Protein AF-A0A8J2EDU0-F1 (afdb_monomer)

Organism: Cotesia congregata (NCBI:txid51543)

Secondary structure (DSSP, 8-state):
----------------EEE---EE--TTTTEEEEEEEEEEETTEEEEEEEEEEE-GGG-EEEEEEPPPP--S-EEE-S--TTTT--EEEE---EEPPTTEEEEEEEEEEEEEE-SSTT-EEEEEEEEEEEEEEETTTTEEEEEEEEEEE----TT----------S-------------SS---PPP-----EE-SS----SEE----

Mean predicted aligned error: 13.49 Å

Radius of gyration: 21.07 Å; Cα contacts (8 Å, |Δi|>4): 414; chains: 1; bounding box: 55×55×68 Å

Foldseek 3Di:
DDDDDDPPDPPPDLFEKEFQDKDFAPQVQLKFFLWWWWDDDPSYIYIKTWIFRAFFLQDGDDIDIDDDDPDHDIGTQDDPPVQQEWEWEAQAKWFADPQKFFGMKGWDWDWDCDPDNRYIYIYIWIKTKIFGAPNRGSHTPRVRIDITTPPPPPPPPPDDDDDDDDDDPDPPDDRPGPPDDDPDDDDDDTDMDHDVVGGTHRIDHDDD

pLDDT: mean 70.05, std 23.62, range [24.56, 97.62]

Nearest PDB structures (foldseek):
  6vls-assembly3_C  TM=6.166E-01  e=5.890E-05  Escherichia coli
  6v1v-assembly1_A  TM=6.279E-01  e=2.174E-04  Bacillus thuringiensis
  6v1v-assembly1_D  TM=6.408E-01  e=3.547E-04  Bacillus thuringiensis
  6vls-assembly2_B  TM=5.970E-01  e=1.332E-04  Escherichia coli
  6v1v-assembly1_B  TM=5.950E-01  e=2.559E-04  Bacillus thuringiensis

Sequence (208 aa):
MTIGERNFEPRRRSVIAVSLREHMSDTTDNWIVVGVRLIKGSHMVHVQILEGLVSAYGEISMTRWRKVEENGNFVTLEESRENGHAKKINLGDVVAPLEYVVTGVRFRCTFKPFAHPTHQHEIIQLEIHATKLDFLRGKLEVNNSRWISASLNSKEEMAPKDFTSKKAIESQTSALSIDDGRSTVPFFDGRDLEFSPPAPLQGLGLPR

Solvent-accessible surface area (backbone atoms only — not comparable to full-atom values): 12596 Å² total; per-residue (Å²): 138,84,83,79,82,75,81,77,74,75,78,78,73,82,66,48,26,38,39,47,53,72,46,66,36,55,54,90,80,33,22,28,27,32,26,45,34,53,47,80,55,96,66,22,40,36,75,37,44,27,29,22,34,43,33,52,70,49,40,57,80,47,76,48,73,54,84,75,74,91,78,70,60,64,46,68,72,66,68,53,86,88,62,64,43,46,60,36,59,47,68,60,59,30,72,45,59,90,62,26,31,30,31,23,44,29,38,45,79,42,80,46,85,47,102,48,99,75,44,52,38,40,38,37,30,47,32,37,28,28,28,30,42,44,46,75,70,24,42,61,41,72,92,51,53,48,79,44,56,44,79,80,64,94,77,75,79,76,71,87,74,90,71,93,74,90,88,71,83,79,84,81,82,66,80,52,66,73,68,79,98,61,88,70,81,83,83,81,81,59,61,78,46,69,48,88,75,60,42,73,26,47,55,52,65,72,92,128

Structure (mmCIF, N/CA/C/O backbone):
data_AF-A0A8J2EDU0-F1
#
_entry.id   AF-A0A8J2EDU0-F1
#
loop_
_atom_site.group_PDB
_atom_site.id
_atom_site.type_symbol
_atom_site.label_atom_id
_atom_site.label_alt_id
_atom_site.label_comp_id
_atom_site.label_asym_id
_atom_site.label_entity_id
_atom_site.label_seq_id
_atom_site.pdbx_PDB_ins_code
_atom_site.Cartn_x
_atom_site.Cartn_y
_atom_site.Cartn_z
_atom_site.occupancy
_atom_site.B_iso_or_equiv
_atom_site.auth_seq_id
_atom_site.auth_comp_id
_atom_site.auth_asym_id
_atom_site.auth_atom_id
_atom_site.pdbx_PDB_model_num
ATOM 1 N N . MET A 1 1 ? 22.965 -35.436 -50.184 1.00 35.22 1 MET A N 1
ATOM 2 C CA . MET A 1 1 ? 23.661 -34.529 -49.248 1.00 35.22 1 MET A CA 1
ATOM 3 C C . MET A 1 1 ? 22.658 -33.477 -48.823 1.00 35.22 1 MET A C 1
ATOM 5 O O . MET A 1 1 ? 22.295 -32.642 -49.637 1.00 35.22 1 MET A O 1
ATOM 9 N N . THR A 1 2 ? 22.134 -33.595 -47.606 1.00 34.88 2 THR A N 1
ATOM 10 C CA . THR A 1 2 ? 21.051 -32.749 -47.087 1.00 34.88 2 THR A CA 1
ATOM 11 C C . THR A 1 2 ? 21.668 -31.743 -46.129 1.00 34.88 2 THR A C 1
ATOM 13 O O . THR A 1 2 ? 22.242 -32.137 -45.116 1.00 34.88 2 THR A O 1
ATOM 16 N N . ILE A 1 3 ? 21.610 -30.459 -46.473 1.00 37.16 3 ILE A N 1
ATOM 17 C CA . ILE A 1 3 ? 22.088 -29.377 -45.613 1.00 37.16 3 ILE A CA 1
ATOM 18 C C . ILE A 1 3 ? 20.885 -28.951 -44.775 1.00 37.16 3 ILE A C 1
ATOM 20 O O . ILE A 1 3 ? 19.925 -28.401 -45.304 1.00 37.16 3 ILE A O 1
ATOM 24 N N . GLY A 1 4 ? 20.901 -29.302 -43.489 1.00 32.66 4 GLY A N 1
ATOM 25 C CA . GLY A 1 4 ? 19.852 -28.931 -42.547 1.00 32.66 4 GLY A CA 1
ATOM 26 C C . GLY A 1 4 ? 19.855 -27.426 -42.302 1.00 32.66 4 GLY A C 1
ATOM 27 O O . GLY A 1 4 ? 20.844 -26.874 -41.813 1.00 32.66 4 GLY A O 1
ATOM 28 N N . GLU A 1 5 ? 18.743 -26.774 -42.628 1.00 37.06 5 GLU A N 1
ATOM 29 C CA . GLU A 1 5 ? 18.453 -25.413 -42.196 1.00 37.06 5 GLU A CA 1
ATOM 30 C C . GLU A 1 5 ? 18.370 -25.404 -40.666 1.00 37.06 5 GLU A C 1
ATOM 32 O O . GLU A 1 5 ? 17.475 -25.981 -40.047 1.00 37.06 5 GLU A O 1
ATOM 37 N N . ARG A 1 6 ? 19.369 -24.787 -40.030 1.00 37.06 6 ARG A N 1
ATOM 38 C CA . ARG A 1 6 ? 19.317 -24.480 -38.604 1.00 37.06 6 ARG A CA 1
ATOM 39 C C . ARG A 1 6 ? 18.274 -23.386 -38.416 1.00 37.06 6 ARG A C 1
ATOM 41 O O . ARG A 1 6 ? 18.560 -22.222 -38.681 1.00 37.06 6 ARG A O 1
ATOM 48 N N . ASN A 1 7 ? 17.091 -23.775 -37.943 1.00 33.12 7 ASN A N 1
ATOM 49 C CA . ASN A 1 7 ? 16.101 -22.862 -37.384 1.00 33.12 7 ASN A CA 1
ATOM 50 C C . ASN A 1 7 ? 16.774 -22.006 -36.305 1.00 33.12 7 ASN A C 1
ATOM 52 O O . ASN A 1 7 ? 17.078 -22.472 -35.206 1.00 33.12 7 ASN A O 1
ATOM 56 N N . PHE A 1 8 ? 17.060 -20.757 -36.655 1.00 34.41 8 PHE A N 1
ATOM 57 C CA . PHE A 1 8 ? 17.535 -19.751 -35.724 1.00 34.41 8 PHE A CA 1
ATOM 58 C C . PHE A 1 8 ? 16.306 -19.246 -34.969 1.00 34.41 8 PHE A C 1
ATOM 60 O O . PHE A 1 8 ? 15.655 -18.297 -35.397 1.00 34.41 8 PHE A O 1
ATOM 67 N N . GLU A 1 9 ? 15.937 -19.909 -33.871 1.00 34.38 9 GLU A N 1
ATOM 68 C CA . GLU A 1 9 ? 14.993 -19.293 -32.943 1.00 34.38 9 GLU A CA 1
ATOM 69 C C . GLU A 1 9 ? 15.654 -18.025 -32.385 1.00 34.38 9 GLU A C 1
ATOM 71 O O . GLU A 1 9 ? 16.734 -18.111 -31.782 1.00 34.38 9 GLU A O 1
ATOM 76 N N . PRO A 1 10 ? 15.069 -16.829 -32.581 1.00 36.81 10 PRO A N 1
ATOM 77 C CA . PRO A 1 10 ? 15.590 -15.640 -31.936 1.00 36.81 10 PRO A CA 1
ATOM 78 C C . PRO A 1 10 ? 15.529 -15.881 -30.429 1.00 36.81 10 PRO A C 1
ATOM 80 O O . PRO A 1 10 ? 14.465 -16.180 -29.885 1.00 36.81 10 PRO A O 1
ATOM 83 N N . ARG A 1 11 ? 16.682 -15.770 -29.750 1.00 37.56 11 ARG A N 1
ATOM 84 C CA . ARG A 1 11 ? 16.761 -15.762 -28.283 1.00 37.56 11 ARG A CA 1
ATOM 85 C C . ARG A 1 11 ? 15.681 -14.808 -27.778 1.00 37.56 11 ARG A C 1
ATOM 87 O O . ARG A 1 11 ? 15.820 -13.602 -27.977 1.00 37.56 11 ARG A O 1
ATOM 94 N N . ARG A 1 12 ? 14.607 -15.334 -27.177 1.00 39.78 12 ARG A N 1
ATOM 95 C CA . ARG A 1 12 ? 13.546 -14.517 -26.579 1.00 39.78 12 ARG A CA 1
ATOM 96 C C . ARG A 1 12 ? 14.218 -13.585 -25.576 1.00 39.78 12 ARG A C 1
ATOM 98 O O . ARG A 1 12 ? 14.650 -14.035 -24.517 1.00 39.78 12 ARG A O 1
ATOM 105 N N . ARG A 1 13 ? 14.375 -12.307 -25.931 1.00 47.72 13 ARG A N 1
ATOM 106 C CA . ARG A 1 13 ? 14.731 -11.278 -24.957 1.00 47.72 13 ARG A CA 1
ATOM 107 C C . ARG A 1 13 ? 13.616 -11.287 -23.925 1.00 47.72 13 ARG A C 1
ATOM 109 O O . ARG A 1 13 ? 12.441 -11.189 -24.273 1.00 47.72 13 ARG A O 1
ATOM 116 N N . SER A 1 14 ? 13.989 -11.520 -22.677 1.00 49.34 14 SER A N 1
ATOM 117 C CA . SER A 1 14 ? 13.070 -11.458 -21.553 1.00 49.34 14 SER A CA 1
ATOM 118 C C . SER A 1 14 ? 12.704 -9.996 -21.331 1.00 49.34 14 SER A C 1
ATOM 120 O O . SER A 1 14 ? 13.331 -9.330 -20.514 1.00 49.34 14 SER A O 1
ATOM 122 N N . VAL A 1 15 ? 11.706 -9.506 -22.065 1.00 56.56 15 VAL A N 1
ATOM 123 C CA . VAL A 1 15 ? 11.121 -8.191 -21.815 1.00 56.56 15 VAL A CA 1
ATOM 124 C C . VAL A 1 15 ? 10.488 -8.244 -20.430 1.00 56.56 15 VAL A C 1
ATOM 126 O O . VAL A 1 15 ? 9.567 -9.027 -20.195 1.00 56.56 15 VAL A O 1
ATOM 129 N N . ILE A 1 16 ? 11.016 -7.463 -19.492 1.00 72.56 16 ILE A N 1
ATOM 130 C CA . ILE A 1 16 ? 10.405 -7.296 -18.174 1.00 72.56 16 ILE A CA 1
ATOM 131 C C . ILE A 1 16 ? 9.569 -6.033 -18.224 1.00 72.56 16 ILE A C 1
ATOM 133 O O . ILE A 1 16 ? 10.099 -4.948 -18.449 1.00 72.56 16 ILE A O 1
ATOM 137 N N . ALA A 1 17 ? 8.269 -6.177 -18.003 1.00 82.62 17 ALA A N 1
ATOM 138 C CA . ALA A 1 17 ? 7.362 -5.063 -17.787 1.00 82.62 17 ALA A CA 1
ATOM 139 C C . ALA A 1 17 ? 6.926 -4.990 -16.321 1.00 82.62 17 ALA A C 1
ATOM 141 O O . ALA A 1 17 ? 6.952 -5.987 -15.602 1.00 82.62 17 ALA A O 1
ATOM 142 N N . VAL A 1 18 ? 6.514 -3.808 -15.878 1.00 85.44 18 VAL A N 1
ATOM 143 C CA . VAL A 1 18 ? 5.923 -3.569 -14.559 1.00 85.44 18 VAL A CA 1
ATOM 144 C C . VAL A 1 18 ? 4.490 -3.100 -14.757 1.00 85.44 18 VAL A C 1
ATOM 146 O O . VAL A 1 18 ? 4.240 -2.173 -15.529 1.00 85.44 18 VAL A O 1
ATOM 149 N N . SER A 1 19 ? 3.553 -3.739 -14.063 1.00 89.88 19 SER A N 1
ATOM 150 C CA . SER A 1 19 ? 2.157 -3.313 -14.028 1.00 89.88 19 SER A CA 1
ATOM 151 C C . SER A 1 19 ? 2.035 -1.972 -13.308 1.00 89.88 19 SER A C 1
ATOM 153 O O . SER A 1 19 ? 2.531 -1.812 -12.194 1.00 89.88 19 SER A O 1
ATOM 155 N N . LEU A 1 20 ? 1.352 -1.012 -13.931 1.00 91.19 20 LEU A N 1
ATOM 156 C CA . LEU A 1 20 ? 1.002 0.277 -13.321 1.00 91.19 20 LEU A CA 1
ATOM 157 C C . LEU A 1 20 ? -0.377 0.236 -12.656 1.00 91.19 20 LEU A C 1
ATOM 159 O O . LEU A 1 20 ? -0.935 1.272 -12.290 1.00 91.19 20 LEU A O 1
ATOM 163 N N . ARG A 1 21 ? -0.961 -0.958 -12.541 1.00 91.81 21 ARG A N 1
ATOM 164 C CA . ARG A 1 21 ? -2.265 -1.146 -11.930 1.00 91.81 21 ARG A CA 1
ATOM 165 C C . ARG A 1 21 ? -2.187 -0.938 -10.421 1.00 91.81 21 ARG A C 1
ATOM 167 O O . ARG A 1 21 ? -1.277 -1.424 -9.753 1.00 91.81 21 ARG A O 1
ATOM 174 N N . GLU A 1 22 ? -3.165 -0.216 -9.889 1.00 94.00 22 GLU A N 1
ATOM 175 C CA . GLU A 1 22 ? -3.314 -0.042 -8.450 1.00 94.00 22 GLU A CA 1
ATOM 176 C C . GLU A 1 22 ? -4.004 -1.241 -7.800 1.00 94.00 22 GLU A C 1
ATOM 178 O O . GLU A 1 22 ? -4.963 -1.804 -8.332 1.00 94.00 22 GLU A O 1
ATOM 183 N N . HIS A 1 23 ? -3.510 -1.610 -6.622 1.00 93.81 23 HIS A N 1
ATOM 184 C CA . HIS A 1 23 ? -4.085 -2.642 -5.774 1.00 93.81 23 HIS A CA 1
ATOM 185 C C . HIS A 1 23 ? -4.516 -2.000 -4.458 1.00 93.81 23 HIS A C 1
ATOM 187 O O . HIS A 1 23 ? -3.696 -1.772 -3.573 1.00 93.81 23 HIS A O 1
ATOM 193 N N . MET A 1 24 ? -5.804 -1.680 -4.363 1.00 96.25 24 MET A N 1
ATOM 194 C CA . MET A 1 24 ? -6.462 -1.147 -3.160 1.00 96.25 24 MET A CA 1
ATOM 195 C C . MET A 1 24 ? -6.898 -2.279 -2.232 1.00 96.25 24 MET A C 1
ATOM 197 O O . MET A 1 24 ? -7.013 -3.383 -2.723 1.00 96.25 24 MET A O 1
ATOM 201 N N . SER A 1 25 ? -7.163 -2.051 -0.948 1.00 96.25 25 SER A N 1
ATOM 202 C CA . SER A 1 25 ? -7.936 -2.947 -0.074 1.00 96.25 25 SER A CA 1
ATOM 203 C C . SER A 1 25 ? -9.429 -2.601 -0.147 1.00 96.25 25 SER A C 1
ATOM 205 O O . SER A 1 25 ? -9.811 -1.598 -0.755 1.00 96.25 25 SER A O 1
ATOM 207 N N . ASP A 1 26 ? -10.306 -3.444 0.403 1.00 96.19 26 ASP A N 1
ATOM 208 C CA . ASP A 1 26 ? -11.734 -3.113 0.505 1.00 96.19 26 ASP A CA 1
ATOM 209 C C . ASP A 1 26 ? -11.994 -2.172 1.688 1.00 96.19 26 ASP A C 1
ATOM 211 O O . ASP A 1 26 ? -12.384 -2.573 2.783 1.00 96.19 26 ASP A O 1
ATOM 215 N N . THR A 1 27 ? -11.722 -0.889 1.475 1.00 95.62 27 THR A N 1
ATOM 216 C CA . THR A 1 27 ? -11.839 0.131 2.522 1.00 95.62 27 THR A CA 1
ATOM 217 C C . THR A 1 27 ? -13.280 0.409 2.944 1.00 95.62 27 THR A C 1
ATOM 219 O O . THR A 1 27 ? -13.486 0.934 4.038 1.00 95.62 27 THR A O 1
ATOM 222 N N . THR A 1 28 ? -14.272 0.045 2.123 1.00 94.12 28 THR A N 1
ATOM 223 C CA . THR A 1 28 ? -15.697 0.208 2.463 1.00 94.12 28 THR A CA 1
ATOM 224 C C . THR A 1 28 ? -16.094 -0.786 3.546 1.00 94.12 28 THR A C 1
ATOM 226 O O . THR A 1 28 ? -16.745 -0.409 4.520 1.00 94.12 28 THR A O 1
ATOM 229 N N . ASP A 1 29 ? -15.588 -2.012 3.428 1.00 95.25 29 ASP A N 1
ATOM 230 C CA . ASP A 1 29 ? -15.757 -3.076 4.417 1.00 95.25 29 ASP A CA 1
ATOM 231 C C . ASP A 1 29 ? -14.632 -3.097 5.462 1.00 95.25 29 ASP A C 1
ATOM 233 O O . ASP A 1 29 ? -14.427 -4.100 6.143 1.00 95.25 29 ASP A O 1
ATOM 237 N N . ASN A 1 30 ? -13.906 -1.983 5.618 1.00 96.00 30 ASN A N 1
ATOM 238 C CA . ASN A 1 30 ? -12.903 -1.799 6.664 1.00 96.00 30 ASN A CA 1
ATOM 239 C C . ASN A 1 30 ? -11.703 -2.767 6.566 1.00 96.00 30 ASN A C 1
ATOM 241 O O . ASN A 1 30 ? -11.117 -3.171 7.570 1.00 96.00 30 ASN A O 1
ATOM 245 N N . TRP A 1 31 ? -11.318 -3.140 5.346 1.00 97.62 31 TRP A N 1
ATOM 246 C CA . TRP A 1 31 ? -10.097 -3.896 5.079 1.00 97.62 31 TRP A CA 1
ATOM 247 C C . TRP A 1 31 ? -8.918 -2.956 4.844 1.00 97.62 31 TRP A C 1
ATOM 249 O O . TRP A 1 31 ? -9.024 -1.951 4.136 1.00 97.62 31 TRP A O 1
ATOM 259 N N . ILE A 1 32 ? -7.761 -3.326 5.384 1.00 95.88 32 ILE A N 1
ATOM 260 C CA . ILE A 1 32 ? -6.489 -2.610 5.239 1.00 95.88 32 ILE A CA 1
ATOM 261 C C . ILE A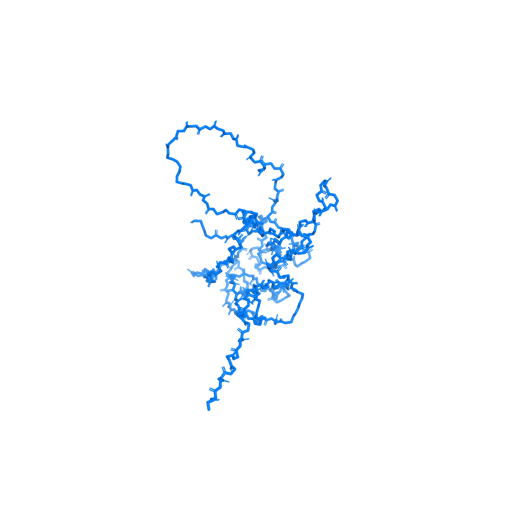 1 32 ? -5.429 -3.523 4.633 1.00 95.88 32 ILE A C 1
ATOM 263 O O . ILE A 1 32 ? -5.595 -4.739 4.613 1.00 95.88 32 ILE A O 1
ATOM 267 N N . VAL A 1 33 ? -4.321 -2.964 4.155 1.00 95.00 33 VAL A N 1
ATOM 268 C CA . VAL A 1 33 ? -3.170 -3.761 3.719 1.00 95.00 33 VAL A CA 1
ATOM 269 C C . VAL A 1 33 ? -2.354 -4.167 4.947 1.00 95.00 33 VAL A C 1
ATOM 271 O O . VAL A 1 33 ? -1.955 -3.318 5.744 1.00 95.00 33 VAL A O 1
ATOM 274 N N . VAL A 1 34 ? -2.099 -5.469 5.083 1.00 92.38 34 VAL A N 1
ATOM 275 C CA . VAL A 1 34 ? -1.290 -6.072 6.164 1.00 92.38 34 VAL A CA 1
ATOM 276 C C . VAL A 1 34 ? -0.056 -6.810 5.636 1.00 92.38 34 VAL A C 1
ATOM 278 O O . VAL A 1 34 ? 0.805 -7.220 6.409 1.00 92.38 34 VAL A O 1
ATOM 281 N N . GLY A 1 35 ? 0.046 -6.962 4.315 1.00 87.25 35 GLY A N 1
ATOM 282 C CA . GLY A 1 35 ? 1.214 -7.527 3.654 1.00 87.25 35 GLY A CA 1
ATOM 283 C C . GLY A 1 35 ? 1.239 -7.217 2.164 1.00 87.25 35 GLY A C 1
ATOM 284 O O . GLY A 1 35 ? 0.221 -6.860 1.565 1.00 87.25 35 GLY A O 1
ATOM 285 N N . VAL A 1 36 ? 2.420 -7.315 1.563 1.00 89.38 36 VAL A N 1
ATOM 286 C CA . VAL A 1 36 ? 2.651 -6.997 0.149 1.00 89.38 36 VAL A CA 1
ATOM 287 C C . VAL A 1 36 ? 3.711 -7.932 -0.409 1.00 89.38 36 VAL A C 1
ATOM 289 O O . VAL A 1 36 ? 4.664 -8.287 0.281 1.00 89.38 36 VAL A O 1
ATOM 292 N N . ARG A 1 37 ? 3.566 -8.301 -1.681 1.00 85.12 37 ARG A N 1
ATOM 293 C CA . ARG A 1 37 ? 4.588 -9.033 -2.429 1.00 85.12 37 ARG A CA 1
ATOM 294 C C . ARG A 1 37 ? 4.625 -8.614 -3.890 1.00 85.12 37 ARG A C 1
ATOM 296 O O . ARG A 1 37 ? 3.680 -8.016 -4.406 1.00 85.12 37 ARG A O 1
ATOM 303 N N . LEU A 1 38 ? 5.706 -8.985 -4.564 1.00 85.00 38 LEU A N 1
ATOM 304 C CA . LEU A 1 38 ? 5.823 -8.888 -6.014 1.00 85.00 38 LEU A CA 1
ATOM 305 C C . LEU A 1 38 ? 5.617 -10.270 -6.628 1.00 85.00 38 LEU A C 1
ATOM 307 O O . LEU A 1 38 ? 6.284 -11.225 -6.237 1.00 85.00 38 LEU A O 1
ATOM 311 N N . ILE A 1 39 ? 4.720 -10.370 -7.605 1.00 85.50 39 ILE A N 1
ATOM 312 C CA . ILE A 1 39 ? 4.491 -11.605 -8.360 1.00 85.50 39 ILE A CA 1
ATOM 313 C C . ILE A 1 39 ? 4.803 -11.393 -9.837 1.00 85.50 39 ILE A C 1
ATOM 315 O O . ILE A 1 39 ? 4.606 -10.307 -10.382 1.00 85.50 39 ILE A O 1
ATOM 319 N N . LYS A 1 40 ? 5.270 -12.446 -10.505 1.00 82.75 40 LYS A N 1
ATOM 320 C CA . LYS A 1 40 ? 5.493 -12.444 -11.952 1.00 82.75 40 LYS A CA 1
ATOM 321 C C . LYS A 1 40 ? 4.353 -13.185 -12.646 1.00 82.75 40 LYS A C 1
ATOM 323 O O . LYS A 1 40 ? 4.120 -14.352 -12.348 1.00 82.75 40 LYS A O 1
ATOM 328 N N . GLY A 1 41 ? 3.693 -12.530 -13.596 1.00 80.44 41 GLY A N 1
ATOM 329 C CA . GLY A 1 41 ? 2.584 -13.090 -14.374 1.00 80.44 41 GLY A CA 1
ATOM 330 C C . GLY A 1 41 ? 2.408 -12.341 -15.692 1.00 80.44 41 GLY A C 1
ATOM 331 O O . GLY A 1 41 ? 2.655 -11.137 -15.754 1.00 80.44 41 GLY A O 1
ATOM 332 N N . SER A 1 42 ? 2.043 -13.048 -16.764 1.00 79.56 42 SER A N 1
ATOM 333 C CA . SER A 1 42 ? 1.821 -12.457 -18.097 1.00 79.56 42 SER A CA 1
ATOM 334 C C . SER A 1 42 ? 2.971 -11.573 -18.607 1.00 79.56 42 SER A C 1
ATOM 336 O O . SER A 1 42 ? 2.763 -10.509 -19.174 1.00 79.56 42 SER A O 1
ATOM 338 N N . HIS A 1 43 ? 4.214 -12.025 -18.397 1.00 77.44 43 HIS A N 1
ATOM 339 C CA . HIS A 1 43 ? 5.452 -11.304 -18.747 1.00 77.44 43 HIS A CA 1
ATOM 340 C C . HIS A 1 43 ? 5.670 -9.970 -18.007 1.00 77.44 43 HIS A C 1
ATOM 342 O O . HIS A 1 43 ? 6.574 -9.212 -18.357 1.00 77.44 43 HIS A O 1
ATOM 348 N N . MET A 1 44 ? 4.912 -9.713 -16.939 1.00 82.31 44 MET A N 1
ATOM 349 C CA . MET A 1 44 ? 5.033 -8.506 -16.126 1.00 82.31 44 MET A CA 1
ATOM 350 C C . MET A 1 44 ? 5.239 -8.832 -14.644 1.00 82.31 44 MET A C 1
ATOM 352 O O . MET A 1 44 ? 4.891 -9.913 -14.163 1.00 82.31 44 MET A O 1
ATOM 356 N N . VAL A 1 45 ? 5.812 -7.878 -13.919 1.00 84.50 45 VAL A N 1
ATOM 357 C CA . VAL A 1 45 ? 5.848 -7.842 -12.457 1.00 84.50 45 VAL A CA 1
ATOM 358 C C . VAL A 1 45 ? 4.632 -7.064 -11.967 1.00 84.50 45 VAL A C 1
ATOM 360 O O . VAL A 1 45 ? 4.373 -5.951 -12.427 1.00 84.50 4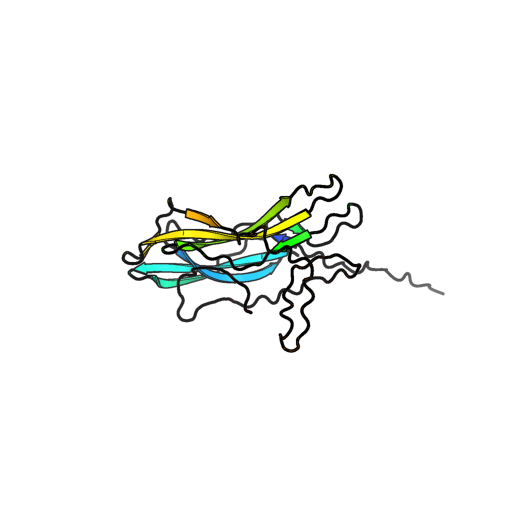5 VAL A O 1
ATOM 363 N N . HIS A 1 46 ? 3.903 -7.644 -11.022 1.00 87.62 46 HIS A N 1
ATOM 364 C CA . HIS A 1 46 ? 2.733 -7.051 -10.382 1.00 87.62 46 HIS A CA 1
ATOM 365 C C . HIS A 1 46 ? 2.967 -6.914 -8.885 1.00 87.62 46 HIS A C 1
ATOM 367 O O . HIS A 1 46 ? 3.612 -7.767 -8.274 1.00 87.62 46 HIS A O 1
ATOM 373 N N . VAL A 1 47 ? 2.390 -5.874 -8.289 1.00 88.81 47 VAL A N 1
ATOM 374 C CA . VAL A 1 47 ? 2.215 -5.821 -6.836 1.00 88.81 47 VAL A CA 1
ATOM 375 C C . VAL A 1 47 ? 0.985 -6.641 -6.478 1.00 88.81 47 VAL A C 1
ATOM 377 O O . VAL A 1 47 ? -0.055 -6.517 -7.113 1.00 88.81 47 VAL A O 1
ATOM 380 N N . GLN A 1 48 ? 1.083 -7.458 -5.439 1.00 91.38 48 GLN A N 1
ATOM 381 C CA . GLN A 1 48 ? -0.062 -8.114 -4.829 1.00 91.38 48 GLN A CA 1
ATOM 382 C C . GLN A 1 48 ? -0.124 -7.740 -3.352 1.00 91.38 48 GLN A C 1
ATOM 384 O O . GLN A 1 48 ? 0.907 -7.664 -2.687 1.00 91.38 48 GLN A O 1
ATOM 389 N N . ILE A 1 49 ? -1.335 -7.521 -2.843 1.00 93.62 49 ILE A N 1
ATOM 390 C CA . ILE A 1 49 ? -1.569 -7.158 -1.445 1.00 93.62 49 ILE A CA 1
ATOM 391 C C . ILE A 1 49 ? -2.260 -8.295 -0.688 1.00 93.62 49 ILE A C 1
ATOM 393 O O . ILE A 1 49 ? -3.157 -8.965 -1.215 1.00 93.62 49 ILE A O 1
ATOM 397 N N . LEU A 1 50 ? -1.851 -8.476 0.560 1.00 92.88 50 LEU A N 1
ATOM 398 C CA . LEU A 1 50 ? -2.577 -9.206 1.584 1.00 92.88 50 LEU A CA 1
ATOM 399 C C . LEU A 1 50 ? -3.422 -8.176 2.331 1.00 92.88 50 LEU A C 1
ATOM 401 O O . LEU A 1 50 ? -2.881 -7.255 2.948 1.00 92.88 50 LEU A O 1
ATOM 405 N N . GLU A 1 51 ? -4.743 -8.300 2.242 1.00 96.38 51 GLU A N 1
ATOM 406 C CA . GLU A 1 51 ? -5.662 -7.434 2.978 1.00 96.38 51 GLU A CA 1
ATOM 407 C C . GLU A 1 51 ? -6.144 -8.123 4.256 1.00 96.38 51 GLU A C 1
ATOM 409 O O . GLU A 1 51 ? -6.313 -9.344 4.285 1.00 96.38 51 GLU A O 1
ATOM 414 N N . GLY A 1 52 ? -6.354 -7.336 5.310 1.00 95.75 52 GLY A N 1
ATOM 415 C CA . GLY A 1 52 ? -6.855 -7.792 6.597 1.00 95.75 52 GLY A CA 1
ATOM 416 C C . GLY A 1 52 ? -8.005 -6.934 7.113 1.00 95.75 52 GLY A C 1
ATOM 417 O O . GLY A 1 52 ? -7.983 -5.713 6.960 1.00 95.75 52 GLY A O 1
ATOM 418 N N . LEU A 1 53 ? -9.014 -7.571 7.707 1.00 96.81 53 LEU A N 1
ATOM 419 C CA . LEU A 1 53 ? -10.164 -6.891 8.301 1.00 96.81 53 LEU A CA 1
ATOM 420 C C . LEU A 1 53 ? -9.773 -6.327 9.667 1.00 96.81 53 LEU A C 1
ATOM 422 O O . LEU A 1 53 ? -9.522 -7.104 10.596 1.00 96.81 53 LEU A O 1
ATOM 426 N N . VAL A 1 54 ? -9.734 -4.997 9.780 1.00 94.81 54 VAL A N 1
ATOM 427 C CA . VAL A 1 54 ? -9.364 -4.325 11.030 1.00 94.81 54 VAL A CA 1
ATOM 428 C C . VAL A 1 54 ? -10.571 -4.180 11.958 1.00 94.81 54 VAL A C 1
ATOM 430 O O . VAL A 1 54 ? -11.681 -3.873 11.522 1.00 94.81 54 VAL A O 1
ATOM 433 N N . SER A 1 55 ? -10.353 -4.417 13.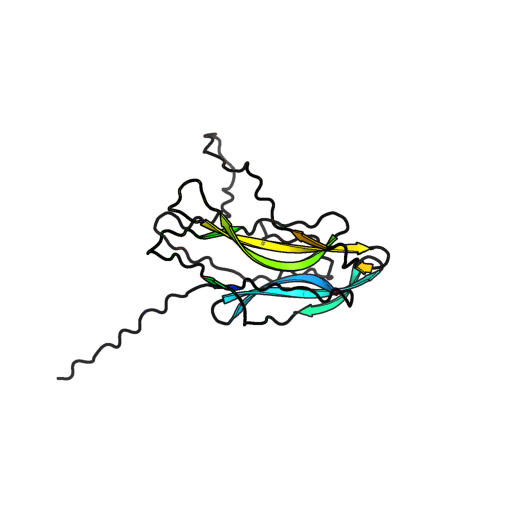247 1.00 94.00 55 SER A N 1
ATOM 434 C CA . SER A 1 55 ? -11.304 -4.192 14.335 1.00 94.00 55 SER A CA 1
ATOM 435 C C . SER A 1 55 ? -10.741 -3.202 15.357 1.00 94.00 55 SER A C 1
ATOM 437 O O . SER A 1 55 ? -9.679 -2.605 15.156 1.00 94.00 55 SER A O 1
ATOM 439 N N . ALA A 1 56 ? -11.488 -2.968 16.441 1.00 93.31 56 ALA A N 1
ATOM 440 C CA . ALA A 1 56 ? -11.072 -2.077 17.520 1.00 93.31 56 ALA A CA 1
ATOM 441 C C . ALA A 1 56 ? -9.644 -2.389 17.993 1.00 93.31 56 ALA A C 1
ATOM 443 O O . ALA A 1 56 ? -9.213 -3.541 17.988 1.00 93.31 56 ALA A O 1
ATOM 444 N N . TYR A 1 57 ? -8.915 -1.342 18.378 1.00 89.56 57 TYR A N 1
ATOM 445 C CA . TYR A 1 57 ? -7.510 -1.419 18.791 1.00 89.56 57 TYR A CA 1
ATOM 446 C C . TYR A 1 57 ? -6.556 -1.937 17.702 1.00 89.56 57 TYR A C 1
ATOM 448 O O . TYR A 1 57 ? -5.459 -2.402 18.004 1.00 89.56 57 TYR A O 1
ATOM 456 N N . GLY A 1 58 ? -6.956 -1.848 16.429 1.00 84.62 58 GLY A N 1
ATOM 457 C CA . GLY A 1 58 ? -6.120 -2.230 15.292 1.00 84.62 58 GLY A CA 1
ATOM 458 C C . GLY A 1 58 ? -5.914 -3.738 15.134 1.00 84.62 58 GLY A C 1
ATOM 459 O O . GLY A 1 58 ? -5.038 -4.142 14.369 1.00 84.62 58 GLY A O 1
ATOM 460 N N . GLU A 1 59 ? -6.692 -4.563 15.839 1.00 89.50 59 GLU A N 1
ATOM 461 C CA . GLU A 1 59 ? -6.637 -6.018 15.702 1.00 89.50 59 GLU A CA 1
ATOM 462 C C . GLU A 1 59 ? -7.061 -6.455 14.296 1.00 89.50 59 GLU A C 1
ATOM 464 O O . GLU A 1 59 ? -7.951 -5.863 13.683 1.00 89.50 59 GLU A O 1
ATOM 469 N N . ILE A 1 60 ? -6.423 -7.509 13.785 1.00 92.00 60 ILE A N 1
ATOM 470 C CA . ILE A 1 60 ? -6.719 -8.074 12.469 1.00 92.00 60 ILE A CA 1
ATOM 471 C C . ILE A 1 60 ? -7.406 -9.420 12.663 1.00 92.00 60 ILE A C 1
ATOM 473 O O . ILE A 1 60 ? -6.804 -10.376 13.146 1.00 92.00 60 ILE A O 1
ATOM 477 N N . SER A 1 61 ? -8.677 -9.491 12.278 1.00 91.44 61 SER A N 1
ATOM 478 C CA . SER A 1 61 ? -9.525 -10.667 12.520 1.00 91.44 61 SER A CA 1
ATOM 479 C C . SER A 1 61 ? -9.468 -11.705 11.396 1.00 91.44 61 SER A C 1
ATOM 481 O O . SER A 1 61 ? -9.601 -12.903 11.637 1.00 91.44 61 SER A O 1
ATOM 483 N N . MET A 1 62 ? -9.275 -11.255 10.156 1.00 93.38 62 MET A N 1
ATOM 484 C CA . MET A 1 62 ? -9.240 -12.093 8.956 1.00 93.38 62 MET A CA 1
ATOM 485 C C . MET A 1 62 ? -8.220 -11.539 7.974 1.00 93.38 62 MET A C 1
ATOM 487 O O . MET A 1 62 ? -8.056 -10.324 7.906 1.00 93.38 62 MET A O 1
ATOM 491 N N . THR A 1 63 ? -7.593 -12.402 7.174 1.00 94.44 63 THR A N 1
ATOM 492 C CA . THR A 1 63 ? -6.675 -11.998 6.102 1.00 94.44 63 THR A CA 1
ATOM 493 C C . THR A 1 63 ? -6.955 -12.759 4.809 1.00 94.44 63 THR A C 1
ATOM 495 O O . THR A 1 63 ? -7.429 -13.897 4.829 1.00 94.44 63 THR A O 1
ATOM 498 N N . ARG A 1 64 ? -6.693 -12.127 3.659 1.00 95.12 64 ARG A N 1
ATOM 499 C CA . ARG A 1 64 ? -6.753 -12.779 2.343 1.00 95.12 64 ARG A CA 1
ATOM 500 C C . ARG A 1 64 ? -5.896 -12.062 1.309 1.00 95.12 64 ARG A C 1
ATOM 502 O O . ARG A 1 64 ? -5.836 -10.835 1.265 1.00 95.12 64 ARG A O 1
ATOM 509 N N . TRP A 1 65 ? -5.252 -12.833 0.442 1.00 93.69 65 TRP A N 1
ATOM 510 C CA . TRP A 1 65 ? -4.554 -12.286 -0.716 1.00 93.69 65 TRP A CA 1
ATOM 511 C C . TRP A 1 65 ? -5.569 -11.787 -1.747 1.00 93.69 65 TRP A C 1
ATOM 513 O O . TRP A 1 65 ? -6.430 -12.548 -2.199 1.00 93.69 65 TRP A O 1
ATOM 523 N N . ARG A 1 66 ? -5.458 -10.523 -2.165 1.00 94.00 66 ARG A N 1
ATOM 524 C CA . ARG A 1 66 ? -6.272 -10.001 -3.267 1.00 94.00 66 ARG A CA 1
ATOM 525 C C . ARG A 1 66 ? -5.779 -10.590 -4.586 1.00 94.00 66 ARG A C 1
ATOM 527 O O . ARG A 1 66 ? -4.576 -10.629 -4.842 1.00 94.00 66 ARG A O 1
ATOM 534 N N . LYS A 1 67 ? -6.694 -11.042 -5.444 1.00 92.25 67 LYS A N 1
ATOM 535 C CA . LYS A 1 67 ? -6.337 -11.531 -6.785 1.00 92.25 67 LYS A CA 1
ATOM 536 C C . LYS A 1 67 ? -5.706 -10.408 -7.607 1.00 92.25 67 LYS A C 1
ATOM 538 O O . LYS A 1 67 ? -6.169 -9.270 -7.560 1.00 92.25 67 LYS A O 1
ATOM 543 N N . VAL A 1 68 ? -4.658 -10.738 -8.355 1.00 88.25 68 VAL A N 1
ATOM 544 C CA . VAL A 1 68 ? -4.058 -9.802 -9.305 1.00 88.25 68 VAL A CA 1
ATOM 545 C C . VAL A 1 68 ? -4.813 -9.884 -10.618 1.00 88.25 68 VAL A C 1
ATOM 547 O O . VAL A 1 68 ? -5.044 -10.971 -11.142 1.00 88.25 68 VAL A O 1
ATOM 550 N N . GLU A 1 69 ? -5.212 -8.730 -11.135 1.00 83.06 69 GLU A N 1
ATOM 551 C CA . GLU A 1 69 ? -5.757 -8.628 -12.478 1.00 83.06 69 GLU A CA 1
ATOM 552 C C . GLU A 1 69 ? -4.613 -8.388 -13.458 1.00 83.06 69 GLU A C 1
ATOM 554 O O . GLU A 1 69 ? -3.906 -7.388 -13.367 1.00 83.06 69 GLU A O 1
ATOM 559 N N . GLU A 1 70 ? -4.433 -9.309 -14.401 1.00 76.62 70 GLU A N 1
ATOM 560 C CA . GLU A 1 70 ? -3.296 -9.272 -15.327 1.00 76.62 70 GLU A CA 1
ATOM 561 C C . GLU A 1 70 ? -3.462 -8.243 -16.455 1.00 76.62 70 GLU A C 1
ATOM 563 O O . GLU A 1 70 ? -2.490 -7.884 -17.115 1.00 76.62 70 GLU A O 1
ATOM 568 N N . ASN A 1 71 ? -4.679 -7.727 -16.644 1.00 75.25 71 ASN A N 1
ATOM 569 C CA . ASN A 1 71 ? -4.987 -6.709 -17.639 1.00 75.25 71 ASN A CA 1
ATOM 570 C C . ASN A 1 71 ? -4.772 -5.308 -17.050 1.00 75.25 71 ASN A C 1
ATOM 572 O O . ASN A 1 71 ? -5.321 -4.976 -15.994 1.00 75.25 71 ASN A O 1
ATOM 576 N N . GLY A 1 72 ? -4.027 -4.456 -17.752 1.00 75.81 72 GLY A N 1
ATOM 577 C CA . GLY A 1 72 ? -3.833 -3.068 -17.348 1.00 75.81 72 GLY A CA 1
ATOM 578 C C . GLY A 1 72 ? -2.688 -2.378 -18.076 1.00 75.81 72 GLY A C 1
ATOM 579 O O . GLY A 1 72 ? -1.989 -2.976 -18.893 1.00 75.81 72 GLY A O 1
ATOM 580 N N . ASN A 1 73 ? -2.500 -1.100 -17.755 1.00 84.75 73 ASN A N 1
ATOM 581 C CA . ASN A 1 73 ? -1.356 -0.333 -18.232 1.00 84.75 73 ASN A CA 1
ATOM 582 C C . ASN A 1 73 ? -0.069 -0.883 -17.618 1.00 84.75 73 ASN A C 1
ATOM 584 O O . ASN A 1 73 ? -0.023 -1.215 -16.432 1.00 84.75 73 ASN A O 1
ATOM 588 N N . PHE A 1 74 ? 0.989 -0.920 -18.414 1.00 84.50 74 PHE A N 1
ATOM 589 C CA . PHE A 1 74 ? 2.298 -1.375 -17.980 1.00 84.50 74 PHE A CA 1
ATOM 590 C C . PHE A 1 74 ? 3.396 -0.516 -18.584 1.00 84.50 74 PHE A C 1
ATOM 592 O O . PHE A 1 74 ? 3.187 0.210 -19.556 1.00 84.50 74 PHE A O 1
ATOM 599 N N . VAL A 1 75 ? 4.582 -0.625 -18.002 1.00 81.38 75 VAL A N 1
ATOM 600 C CA . VAL A 1 75 ? 5.796 -0.009 -18.524 1.00 81.38 75 VAL A CA 1
ATOM 601 C C . VAL A 1 75 ? 6.870 -1.072 -18.692 1.00 81.38 75 VAL A C 1
ATOM 603 O O . VAL A 1 75 ? 7.190 -1.810 -17.764 1.00 81.38 75 VAL A O 1
ATOM 606 N N . THR A 1 76 ? 7.423 -1.167 -19.896 1.00 78.31 76 THR A N 1
ATOM 607 C CA . THR A 1 76 ? 8.568 -2.037 -20.184 1.00 78.31 76 THR A CA 1
ATOM 608 C C . THR A 1 76 ? 9.831 -1.446 -19.565 1.00 78.31 76 THR A C 1
ATOM 610 O O . THR A 1 76 ? 10.067 -0.253 -19.716 1.00 78.31 76 THR A O 1
ATOM 613 N N . LEU A 1 77 ? 10.644 -2.256 -18.887 1.00 71.44 77 LEU A N 1
ATOM 614 C CA . LEU A 1 77 ? 11.919 -1.846 -18.282 1.00 71.44 77 LEU A CA 1
ATOM 615 C C . LEU A 1 77 ? 13.108 -1.908 -19.253 1.00 71.44 77 LEU A C 1
ATOM 617 O O . LEU A 1 77 ? 14.207 -1.502 -18.890 1.00 71.44 77 LEU A O 1
ATOM 621 N N . GLU A 1 78 ? 12.916 -2.424 -20.468 1.00 66.38 78 GLU A N 1
ATOM 622 C CA . GLU A 1 78 ? 13.958 -2.399 -21.496 1.00 66.38 78 GLU A CA 1
ATOM 623 C C . GLU A 1 78 ? 14.216 -0.968 -21.993 1.00 66.38 78 GLU A C 1
ATOM 625 O O . GLU A 1 78 ? 13.284 -0.194 -22.232 1.00 66.38 78 GLU A O 1
ATOM 630 N N . GLU A 1 79 ? 15.494 -0.635 -22.183 1.00 55.31 79 GLU A N 1
ATOM 631 C CA . GLU A 1 79 ? 15.899 0.549 -22.934 1.00 55.31 79 GLU A CA 1
ATOM 632 C C . GLU A 1 79 ? 15.489 0.390 -24.394 1.00 55.31 79 GLU A C 1
ATOM 634 O O . GLU A 1 79 ? 15.911 -0.545 -25.085 1.00 55.31 79 GLU A O 1
ATOM 639 N N . SER A 1 80 ? 14.735 1.356 -24.900 1.00 50.91 80 SER A N 1
ATOM 640 C CA . SER A 1 80 ? 14.644 1.523 -26.338 1.00 50.91 80 SER A CA 1
ATOM 641 C C . SER A 1 80 ? 15.936 2.207 -26.805 1.00 50.91 80 SER A C 1
ATOM 643 O O . SER A 1 80 ? 16.194 3.381 -26.542 1.00 50.91 80 SER A O 1
ATOM 645 N N . ARG A 1 81 ? 16.804 1.422 -27.456 1.00 50.44 81 ARG A N 1
ATOM 646 C CA . ARG A 1 81 ? 18.115 1.873 -27.963 1.00 50.44 81 ARG A CA 1
ATOM 647 C C . ARG A 1 81 ? 18.008 2.985 -29.012 1.00 50.44 81 ARG A C 1
ATOM 649 O O . ARG A 1 81 ? 19.003 3.641 -29.291 1.00 50.44 81 ARG A O 1
ATOM 656 N N . GLU A 1 82 ? 16.830 3.179 -29.601 1.00 49.28 82 GLU A N 1
ATOM 657 C CA . GLU A 1 82 ? 16.604 4.126 -30.698 1.00 49.28 82 GLU A CA 1
ATOM 658 C C . GLU A 1 82 ? 16.332 5.568 -30.242 1.00 49.28 82 GLU A C 1
ATOM 660 O O . GLU A 1 82 ? 16.392 6.477 -31.063 1.00 49.28 82 GLU A O 1
ATOM 665 N N . ASN A 1 83 ? 16.052 5.810 -28.958 1.00 49.09 83 ASN A N 1
ATOM 666 C CA . ASN A 1 83 ? 15.549 7.108 -28.484 1.00 49.09 83 ASN A CA 1
ATOM 667 C C . ASN A 1 83 ? 16.163 7.603 -27.157 1.00 49.09 83 ASN A C 1
ATOM 669 O O . ASN A 1 83 ? 15.788 8.672 -26.690 1.00 49.09 83 ASN A O 1
ATOM 673 N N . GLY A 1 84 ? 17.121 6.885 -26.556 1.00 50.88 84 GLY A N 1
ATOM 674 C CA . GLY A 1 84 ? 17.900 7.398 -25.414 1.00 50.88 84 GLY A CA 1
ATOM 675 C C . GLY A 1 84 ? 17.092 7.646 -24.130 1.00 50.88 84 GLY A C 1
ATOM 676 O O . GLY A 1 84 ? 17.486 8.467 -23.301 1.00 50.88 84 GLY A O 1
ATOM 677 N N . HIS A 1 85 ? 15.954 6.964 -23.964 1.00 56.59 85 HIS A N 1
ATOM 678 C CA . HIS A 1 85 ? 15.136 7.054 -22.754 1.00 56.59 85 HIS A CA 1
ATOM 679 C C . HIS A 1 85 ? 15.704 6.140 -21.664 1.00 56.59 85 HIS A C 1
ATOM 681 O O . HIS A 1 85 ? 15.487 4.927 -21.685 1.00 56.59 85 HIS A O 1
ATOM 687 N N . ALA A 1 86 ? 16.389 6.727 -20.685 1.00 56.28 86 ALA A N 1
ATOM 688 C CA . ALA A 1 86 ? 16.765 6.026 -19.465 1.00 56.28 86 ALA A CA 1
ATOM 689 C C . ALA A 1 86 ? 15.550 5.912 -18.528 1.00 56.28 86 ALA A C 1
ATOM 691 O O . ALA A 1 86 ? 14.877 6.906 -18.224 1.00 56.28 86 ALA A O 1
ATOM 692 N N . LYS A 1 87 ? 15.281 4.697 -18.039 1.00 67.06 87 LYS A N 1
ATOM 693 C CA . LYS A 1 87 ? 14.249 4.443 -17.025 1.00 67.06 87 LYS A CA 1
ATOM 694 C C . LYS A 1 87 ? 14.900 4.316 -15.659 1.00 67.06 87 LYS A C 1
ATOM 696 O O . LYS A 1 87 ? 15.850 3.557 -15.491 1.00 67.06 87 LYS A O 1
ATOM 701 N N . LYS A 1 88 ? 14.374 5.042 -14.676 1.00 67.69 88 LYS A N 1
ATOM 702 C CA . LYS A 1 88 ? 14.800 4.952 -13.274 1.00 67.69 88 LYS A CA 1
ATOM 703 C C . LYS A 1 88 ? 13.664 4.379 -12.442 1.00 67.69 88 LYS A C 1
ATOM 705 O O . LYS A 1 88 ? 12.521 4.810 -12.579 1.00 67.69 88 LYS A O 1
ATOM 710 N N . ILE A 1 89 ? 13.978 3.438 -11.558 1.00 70.69 89 ILE A N 1
ATOM 711 C CA . ILE A 1 89 ? 13.014 2.897 -10.597 1.00 70.69 89 ILE A CA 1
ATOM 712 C C . ILE A 1 89 ? 13.376 3.423 -9.209 1.00 70.69 89 ILE A C 1
ATOM 714 O O . ILE A 1 89 ? 14.498 3.237 -8.747 1.00 70.69 89 ILE A O 1
ATOM 718 N N . ASN A 1 90 ? 12.427 4.086 -8.555 1.00 71.56 90 ASN A N 1
ATOM 719 C CA . ASN A 1 90 ? 12.517 4.513 -7.170 1.00 71.56 90 ASN A CA 1
ATOM 720 C C . ASN A 1 90 ? 11.663 3.586 -6.295 1.00 71.56 90 ASN A C 1
ATOM 722 O O . ASN A 1 90 ? 10.432 3.660 -6.306 1.00 71.56 90 ASN A O 1
ATOM 726 N N . LEU A 1 91 ? 12.342 2.726 -5.539 1.00 73.06 91 LEU A N 1
ATOM 727 C CA . LEU A 1 91 ? 11.750 1.823 -4.548 1.00 73.06 91 LEU A CA 1
ATOM 728 C C . LEU A 1 91 ? 12.062 2.285 -3.117 1.00 73.06 91 LEU A C 1
ATOM 730 O O . LEU A 1 91 ? 12.130 1.464 -2.209 1.00 73.06 91 LEU A O 1
ATOM 734 N N . GLY A 1 92 ? 12.313 3.585 -2.933 1.00 70.94 92 GLY A N 1
ATOM 735 C CA . GLY A 1 92 ? 12.583 4.163 -1.623 1.00 70.94 92 GLY A CA 1
ATOM 736 C C . GLY A 1 92 ? 11.422 3.961 -0.653 1.00 70.94 92 GLY A C 1
ATOM 737 O O . GLY A 1 92 ? 10.267 3.816 -1.061 1.00 70.94 92 GLY A O 1
ATOM 738 N N . ASP A 1 93 ? 11.749 3.980 0.637 1.00 78.94 93 ASP A N 1
ATOM 739 C CA . ASP A 1 93 ? 10.777 3.750 1.699 1.00 78.94 93 ASP A CA 1
ATOM 740 C C . ASP A 1 93 ? 9.673 4.812 1.665 1.00 78.94 93 ASP A C 1
ATOM 742 O O . ASP A 1 93 ? 9.928 6.022 1.631 1.00 78.94 93 ASP A O 1
ATOM 746 N N . VAL A 1 94 ? 8.427 4.351 1.703 1.00 83.38 94 VAL A N 1
ATOM 747 C CA . VAL A 1 94 ? 7.245 5.205 1.765 1.00 83.38 94 VAL A CA 1
ATOM 748 C C . VAL A 1 94 ? 6.543 4.952 3.085 1.00 83.38 94 VAL A C 1
ATOM 750 O O . VAL A 1 94 ? 6.101 3.840 3.361 1.00 83.38 94 VAL A O 1
ATOM 753 N N . VAL A 1 95 ? 6.428 5.995 3.903 1.00 86.25 95 VAL A N 1
ATOM 754 C CA . VAL A 1 95 ? 5.837 5.911 5.241 1.00 86.25 95 VAL A CA 1
ATOM 755 C C . VAL A 1 95 ? 4.588 6.782 5.293 1.00 86.25 95 VAL A C 1
ATOM 757 O O . VAL A 1 95 ? 4.615 7.963 4.938 1.00 86.25 95 VAL A O 1
ATOM 760 N N . ALA A 1 96 ? 3.477 6.189 5.717 1.00 87.31 96 ALA A N 1
ATOM 761 C CA . ALA A 1 96 ? 2.234 6.888 5.972 1.00 87.31 96 ALA A CA 1
ATOM 762 C C . ALA A 1 96 ? 2.369 7.778 7.226 1.00 87.31 96 ALA A C 1
ATOM 764 O O . ALA A 1 96 ? 3.089 7.431 8.168 1.00 87.31 96 ALA A O 1
ATOM 765 N N . PRO A 1 97 ? 1.678 8.931 7.271 1.00 88.62 97 PRO A N 1
ATOM 766 C CA . PRO A 1 97 ? 1.654 9.784 8.452 1.00 88.62 97 PRO A CA 1
ATOM 767 C C . PRO A 1 97 ? 1.117 9.048 9.679 1.00 88.62 97 PRO A C 1
ATOM 769 O O . PRO A 1 97 ? 0.429 8.034 9.567 1.00 88.62 97 PRO A O 1
ATOM 772 N N . LEU A 1 98 ? 1.374 9.611 10.859 1.00 85.44 98 LEU A N 1
ATOM 773 C CA . LEU A 1 98 ? 0.748 9.136 12.089 1.00 85.44 98 LEU A CA 1
ATOM 774 C C . LEU A 1 98 ? -0.783 9.115 11.938 1.00 85.44 98 LEU A C 1
ATOM 776 O O . LEU A 1 98 ? -1.345 10.036 11.350 1.00 85.44 98 LEU A O 1
ATOM 780 N N . GLU A 1 99 ? -1.426 8.079 12.481 1.00 88.88 99 GLU A N 1
ATOM 781 C CA . GLU A 1 99 ? -2.871 7.792 12.370 1.00 88.88 99 GLU A CA 1
ATOM 782 C C . GLU A 1 99 ? -3.346 7.301 10.993 1.00 88.88 99 GLU A C 1
ATOM 784 O O . GLU A 1 99 ? -4.538 7.059 10.813 1.00 88.88 99 GLU A O 1
ATOM 789 N N . TYR A 1 100 ? -2.450 7.115 10.022 1.00 93.12 100 TYR A N 1
ATOM 790 C CA . TYR A 1 100 ? -2.794 6.538 8.724 1.00 93.12 100 TYR A CA 1
ATOM 791 C C . TYR A 1 100 ? -2.247 5.122 8.598 1.00 93.12 100 TYR A C 1
ATOM 793 O O . TYR A 1 100 ? -1.157 4.805 9.073 1.00 93.12 100 TYR A O 1
ATOM 801 N N . VAL A 1 101 ? -3.003 4.291 7.891 1.00 94.56 101 VAL A N 1
ATOM 802 C CA . VAL A 1 101 ? -2.627 2.925 7.530 1.00 94.56 101 VAL A CA 1
ATOM 803 C C . VAL A 1 101 ? -2.632 2.767 6.018 1.00 94.56 101 VAL A C 1
ATOM 805 O O . VAL A 1 101 ? -3.330 3.494 5.303 1.00 94.56 101 VAL A O 1
ATOM 808 N N . VAL A 1 102 ? -1.841 1.820 5.521 1.00 95.62 102 VAL A N 1
ATOM 809 C CA . VAL A 1 102 ? -1.819 1.494 4.096 1.00 95.62 102 VAL A CA 1
ATOM 810 C C . VAL A 1 102 ? -3.119 0.782 3.716 1.00 95.62 102 VAL A C 1
ATOM 812 O O . VAL A 1 102 ? -3.500 -0.227 4.305 1.00 95.62 102 VAL A O 1
ATOM 815 N N . THR A 1 103 ? -3.794 1.300 2.697 1.00 97.00 103 THR A N 1
ATOM 816 C CA . THR A 1 103 ? -5.004 0.725 2.090 1.00 97.00 103 THR A CA 1
ATOM 817 C C . THR A 1 103 ? -4.850 0.505 0.591 1.00 97.00 103 THR A C 1
ATOM 819 O O . THR A 1 103 ? -5.799 0.141 -0.092 1.00 97.00 103 THR A O 1
ATOM 822 N N . GLY A 1 104 ? -3.656 0.709 0.046 1.00 96.31 104 GLY A N 1
ATOM 823 C CA . GLY A 1 104 ? -3.378 0.381 -1.341 1.00 96.31 104 GLY A CA 1
ATOM 824 C C . GLY A 1 104 ? -1.928 0.602 -1.716 1.00 96.31 104 GLY A C 1
ATOM 825 O O . GLY A 1 104 ? -1.196 1.308 -1.025 1.00 96.31 104 GLY A O 1
ATOM 826 N N . VAL A 1 105 ? -1.511 -0.019 -2.812 1.00 94.31 105 VAL A N 1
ATOM 827 C CA . VAL A 1 105 ? -0.148 0.065 -3.338 1.00 94.31 105 VAL A CA 1
ATOM 828 C C . VAL A 1 105 ? -0.200 0.094 -4.861 1.00 94.31 105 VAL A C 1
ATOM 830 O O . VAL A 1 105 ? -1.021 -0.593 -5.474 1.00 94.31 105 VAL A O 1
ATOM 833 N N . ARG A 1 106 ? 0.674 0.885 -5.487 1.00 92.62 106 ARG A N 1
ATOM 834 C CA . ARG A 1 106 ? 0.839 0.897 -6.945 1.00 92.62 106 ARG A CA 1
ATOM 835 C C . ARG A 1 106 ? 2.246 1.293 -7.365 1.00 92.62 106 ARG A C 1
ATOM 837 O O . ARG A 1 106 ? 2.959 1.967 -6.624 1.00 92.62 106 ARG A O 1
ATOM 844 N N . PHE A 1 107 ? 2.589 0.960 -8.603 1.00 89.69 107 PHE A N 1
ATOM 845 C CA . PHE A 1 107 ? 3.650 1.652 -9.324 1.00 89.69 107 PHE A CA 1
ATOM 846 C C . PHE A 1 107 ? 3.061 2.804 -10.132 1.00 89.69 107 PHE A C 1
ATOM 848 O O . PHE A 1 107 ? 2.045 2.649 -10.809 1.00 89.69 107 PHE A O 1
ATOM 855 N N . ARG A 1 108 ? 3.725 3.958 -10.106 1.00 89.38 108 ARG A N 1
ATOM 856 C CA . ARG A 1 108 ? 3.400 5.105 -10.952 1.00 89.38 108 ARG A CA 1
ATOM 857 C C . ARG A 1 108 ? 4.583 5.428 -11.846 1.00 89.38 108 ARG A C 1
ATOM 859 O O . ARG A 1 108 ? 5.686 5.640 -11.355 1.00 89.38 108 ARG A O 1
ATOM 866 N N . CYS A 1 109 ? 4.339 5.524 -13.147 1.00 85.44 109 CYS A N 1
ATOM 867 C CA . CYS A 1 109 ? 5.314 6.053 -14.091 1.00 85.44 109 CYS A CA 1
ATOM 868 C C . CYS A 1 109 ? 5.084 7.558 -14.264 1.00 85.44 109 CYS A C 1
ATOM 870 O O . CYS A 1 109 ? 3.975 7.992 -14.577 1.00 85.44 109 CYS A O 1
ATOM 872 N N . THR A 1 110 ? 6.119 8.360 -14.035 1.00 79.06 110 THR A N 1
ATOM 873 C CA . THR A 1 110 ? 6.097 9.810 -14.252 1.00 79.06 110 THR A CA 1
ATOM 874 C C . THR A 1 110 ? 7.169 10.205 -15.251 1.00 79.06 110 THR A C 1
ATOM 876 O O . THR A 1 110 ? 8.274 9.667 -15.235 1.00 79.06 110 THR A O 1
ATOM 879 N N . PHE A 1 111 ? 6.843 11.164 -16.111 1.00 70.81 111 PHE A N 1
ATOM 880 C CA . PHE A 1 111 ? 7.785 11.750 -17.054 1.00 70.81 111 PHE A CA 1
ATOM 881 C C . PHE A 1 111 ? 8.320 13.047 -16.455 1.00 70.81 111 PHE A C 1
ATOM 883 O O . PHE A 1 111 ? 7.536 13.939 -16.122 1.00 70.81 111 PHE A O 1
ATOM 890 N N . LYS A 1 112 ? 9.643 13.164 -16.312 1.00 61.66 112 LYS A N 1
ATOM 891 C CA . LYS A 1 112 ? 10.277 14.444 -15.978 1.00 61.66 112 LYS A CA 1
ATOM 892 C C . LYS A 1 112 ? 10.982 14.994 -17.218 1.00 61.66 112 LYS A C 1
ATOM 894 O O . LYS A 1 112 ? 11.920 14.350 -17.692 1.00 61.66 112 LYS A O 1
ATOM 899 N N . PRO A 1 113 ? 10.576 16.165 -17.741 1.00 53.34 113 PRO A N 1
ATOM 900 C CA . PRO A 1 113 ? 11.393 16.871 -18.715 1.00 53.34 113 PRO A CA 1
ATOM 901 C C . PRO A 1 113 ? 12.659 17.343 -17.993 1.00 53.34 113 PRO A C 1
ATOM 903 O O . PRO A 1 113 ? 12.581 18.137 -17.056 1.00 53.34 113 PRO A O 1
ATOM 906 N N . PHE A 1 114 ? 13.821 16.806 -18.363 1.00 52.94 114 PHE A N 1
ATOM 907 C CA . PHE A 1 114 ? 15.088 17.346 -17.878 1.00 52.94 114 PHE A CA 1
ATOM 908 C C . PHE A 1 114 ? 15.450 18.605 -18.680 1.00 52.94 114 PHE A C 1
ATOM 910 O O . PHE A 1 114 ? 14.891 18.855 -19.746 1.00 52.94 114 PHE A O 1
ATOM 917 N N . ALA A 1 115 ? 16.397 19.400 -18.177 1.00 50.22 115 ALA A N 1
ATOM 918 C CA . ALA A 1 115 ? 16.821 20.678 -18.765 1.00 50.22 115 ALA A CA 1
ATOM 919 C C . ALA A 1 115 ? 17.369 20.588 -20.212 1.00 50.22 115 ALA A C 1
ATOM 921 O O . ALA A 1 115 ? 17.658 21.617 -20.821 1.00 50.22 115 ALA A O 1
ATOM 922 N N . HIS A 1 116 ? 17.503 19.380 -20.774 1.00 48.09 116 HIS A N 1
ATOM 923 C CA . HIS A 1 116 ? 17.810 19.149 -22.181 1.00 48.09 116 HIS A CA 1
ATOM 924 C C . HIS A 1 116 ? 16.607 18.500 -22.894 1.00 48.09 116 HIS A C 1
ATOM 926 O O . HIS A 1 116 ? 16.166 17.429 -22.476 1.00 48.09 116 HIS A O 1
ATOM 932 N N . PRO A 1 117 ? 16.088 19.096 -23.985 1.00 52.03 117 PRO A N 1
ATOM 933 C CA . PRO A 1 117 ? 14.865 18.650 -24.665 1.00 52.03 117 PRO A CA 1
ATOM 934 C C . PRO A 1 117 ? 14.978 17.275 -25.350 1.00 52.03 117 PRO A C 1
ATOM 936 O O . PRO A 1 117 ? 13.983 16.769 -25.861 1.00 52.03 117 PRO A O 1
ATOM 939 N N . THR A 1 118 ? 16.167 16.667 -25.363 1.00 51.56 118 T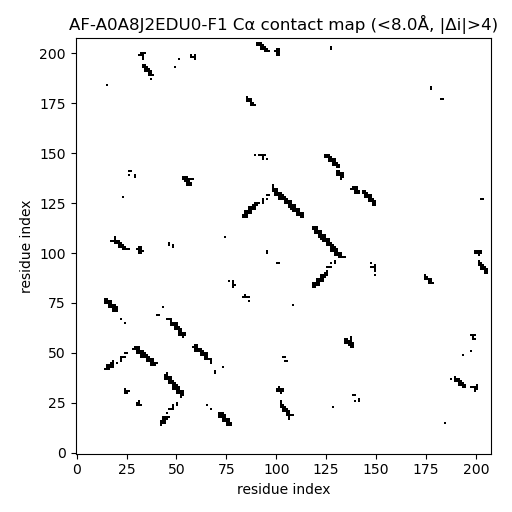HR A N 1
ATOM 940 C CA . THR A 1 118 ? 16.462 15.393 -26.036 1.00 51.56 118 THR A CA 1
ATOM 941 C C . THR A 1 118 ? 16.461 14.175 -25.110 1.00 51.56 118 THR A C 1
ATOM 943 O O . THR A 1 118 ? 16.470 13.059 -25.615 1.00 51.56 118 THR A O 1
ATOM 946 N N . HIS A 1 119 ? 16.425 14.352 -23.782 1.00 52.00 119 HIS A N 1
ATOM 947 C CA . HIS A 1 119 ? 16.445 13.241 -22.821 1.00 52.00 119 HIS A CA 1
ATOM 948 C C . HIS A 1 119 ? 15.230 13.310 -21.893 1.00 52.00 119 HIS A C 1
ATOM 950 O O . HIS A 1 119 ? 15.168 14.115 -20.961 1.00 52.00 119 HIS A O 1
ATOM 956 N N . GLN A 1 120 ? 14.239 12.459 -22.158 1.00 54.41 120 GLN A N 1
ATOM 957 C CA . GLN A 1 120 ? 13.105 12.255 -21.262 1.00 54.41 120 GLN A CA 1
ATOM 958 C C . GLN A 1 120 ? 13.411 11.079 -20.341 1.00 54.41 120 GLN A C 1
ATOM 960 O O . GLN A 1 120 ? 13.661 9.969 -20.808 1.00 54.41 120 GLN A O 1
ATOM 965 N N . HIS A 1 121 ? 13.378 11.317 -19.031 1.00 62.47 121 HIS A N 1
ATOM 966 C CA . HIS A 1 121 ? 13.539 10.250 -18.049 1.00 62.47 121 HIS A CA 1
ATOM 967 C C . HIS A 1 121 ? 12.168 9.821 -17.532 1.00 62.47 121 HIS A C 1
ATOM 969 O O . HIS A 1 121 ? 11.402 10.629 -16.994 1.00 62.47 121 HIS A O 1
ATOM 975 N N . GLU A 1 122 ? 11.880 8.532 -17.687 1.00 68.75 122 GLU A N 1
ATOM 976 C CA . GLU A 1 122 ? 10.753 7.874 -17.035 1.00 68.75 122 GLU A CA 1
ATOM 977 C C . GLU A 1 122 ? 11.184 7.457 -15.630 1.00 68.75 122 GLU A C 1
ATOM 979 O O . GLU A 1 122 ? 12.161 6.725 -15.455 1.00 68.75 122 GLU A O 1
ATOM 984 N N . ILE A 1 123 ? 10.458 7.930 -14.620 1.00 76.81 123 ILE A N 1
ATOM 985 C CA . ILE A 1 123 ? 10.653 7.519 -13.232 1.00 76.81 123 ILE A CA 1
ATOM 986 C C . ILE A 1 123 ? 9.462 6.668 -12.823 1.00 76.81 123 ILE A C 1
ATOM 988 O O . ILE A 1 123 ? 8.335 7.161 -12.730 1.00 76.81 123 ILE A O 1
ATOM 992 N N . ILE A 1 124 ? 9.737 5.398 -12.555 1.00 82.12 124 ILE A N 1
ATOM 993 C CA . ILE A 1 124 ? 8.793 4.455 -11.969 1.00 82.12 124 ILE A CA 1
ATOM 994 C C . ILE A 1 124 ? 8.970 4.543 -10.461 1.00 82.12 124 ILE A C 1
ATOM 996 O O . ILE A 1 124 ? 10.050 4.265 -9.953 1.00 82.12 124 ILE A O 1
ATOM 1000 N N . GLN A 1 125 ? 7.932 4.941 -9.741 1.00 86.44 125 GLN A N 1
ATOM 1001 C CA . GLN A 1 125 ? 7.969 5.046 -8.288 1.00 86.44 125 GLN A CA 1
ATOM 1002 C C . GLN A 1 125 ? 6.907 4.170 -7.647 1.00 86.44 125 GLN A C 1
ATOM 1004 O O . GLN A 1 125 ? 5.803 4.021 -8.175 1.00 86.44 125 GLN A O 1
ATOM 1009 N N . LEU A 1 126 ? 7.250 3.615 -6.494 1.00 86.50 126 LEU A N 1
ATOM 1010 C CA . LEU A 1 126 ? 6.286 3.000 -5.603 1.00 86.50 126 LEU A CA 1
ATOM 1011 C C . LEU A 1 126 ? 5.455 4.086 -4.900 1.00 86.50 126 LEU A C 1
ATOM 1013 O O . LEU A 1 126 ? 5.997 5.064 -4.381 1.00 86.50 126 LEU A O 1
ATOM 1017 N N . GLU A 1 127 ? 4.140 3.898 -4.866 1.00 91.94 127 GLU A N 1
ATOM 1018 C CA . GLU A 1 127 ? 3.215 4.725 -4.096 1.00 91.94 127 GLU A CA 1
ATOM 1019 C C . GLU A 1 127 ? 2.347 3.854 -3.185 1.00 91.94 127 GLU A C 1
ATOM 1021 O O . GLU A 1 127 ? 1.907 2.770 -3.577 1.00 91.94 127 GLU A O 1
ATOM 1026 N N . ILE A 1 128 ? 2.063 4.363 -1.986 1.00 94.12 128 ILE A N 1
ATOM 1027 C CA . ILE A 1 128 ? 1.075 3.794 -1.066 1.00 94.12 128 ILE A CA 1
ATOM 1028 C C . ILE A 1 128 ? -0.157 4.691 -1.029 1.00 94.12 128 ILE A C 1
ATOM 1030 O O . ILE A 1 128 ? -0.051 5.918 -1.056 1.00 94.12 128 ILE A O 1
ATOM 1034 N N . HIS A 1 129 ? -1.329 4.086 -0.931 1.00 96.56 129 HIS A N 1
ATOM 1035 C CA . HIS A 1 129 ? -2.546 4.781 -0.562 1.00 96.56 129 HIS A CA 1
ATOM 1036 C C . HIS A 1 129 ? -2.679 4.715 0.955 1.00 96.56 129 HIS A C 1
ATOM 1038 O O . HIS A 1 129 ? -2.762 3.631 1.529 1.00 96.56 129 HIS A O 1
ATOM 1044 N N . ALA A 1 130 ? -2.646 5.869 1.606 1.00 95.88 130 ALA A N 1
ATOM 1045 C CA . ALA A 1 130 ? -2.770 5.999 3.046 1.00 95.88 130 ALA A CA 1
ATOM 1046 C C . ALA A 1 130 ? -4.194 6.445 3.383 1.00 95.88 130 ALA A C 1
ATOM 1048 O O . ALA A 1 130 ? -4.702 7.387 2.778 1.00 95.88 130 ALA A O 1
ATOM 1049 N N . THR A 1 131 ? -4.845 5.800 4.347 1.00 97.00 131 THR A N 1
ATOM 1050 C CA . THR A 1 131 ? -6.176 6.183 4.848 1.00 97.00 131 THR A CA 1
ATOM 1051 C C . THR A 1 131 ? -6.126 6.315 6.355 1.00 97.00 131 THR A C 1
ATOM 1053 O O . THR A 1 131 ? -5.509 5.484 7.022 1.00 97.00 131 THR A O 1
ATOM 1056 N N . LYS A 1 132 ? -6.750 7.362 6.894 1.00 95.88 132 LYS A N 1
ATOM 1057 C CA . LYS A 1 132 ? -6.789 7.567 8.337 1.00 95.88 132 LYS A CA 1
ATOM 1058 C C . LYS A 1 132 ? -7.602 6.460 9.021 1.00 95.88 132 LYS A C 1
ATOM 1060 O O . LYS A 1 132 ? -8.675 6.087 8.543 1.00 95.88 132 LYS A O 1
ATOM 1065 N N . LEU A 1 133 ? -7.084 5.948 10.134 1.00 93.94 133 LEU A N 1
ATOM 1066 C CA . LEU A 1 133 ? -7.706 4.920 10.963 1.00 93.94 133 LEU A CA 1
ATOM 1067 C C . LEU A 1 133 ? -7.993 5.492 12.355 1.00 93.94 133 LEU A C 1
ATOM 1069 O O . LEU A 1 133 ? -7.073 5.883 13.073 1.00 93.94 133 LEU A O 1
ATOM 1073 N N . ASP A 1 134 ? -9.258 5.475 12.773 1.00 94.62 134 ASP A N 1
ATOM 1074 C CA . ASP A 1 134 ? -9.600 5.600 14.190 1.00 94.62 134 ASP A CA 1
ATOM 1075 C C . ASP A 1 134 ? -9.182 4.298 14.877 1.00 94.62 134 ASP A C 1
ATOM 1077 O O . ASP A 1 134 ? -9.881 3.291 14.786 1.00 94.62 134 ASP A O 1
ATOM 1081 N N . PHE A 1 135 ? -8.014 4.305 15.522 1.00 89.44 135 PHE A N 1
ATOM 1082 C CA . PHE A 1 135 ? -7.430 3.113 16.138 1.00 89.44 135 PHE A CA 1
ATOM 1083 C C . PHE A 1 135 ? -8.311 2.534 17.250 1.00 89.44 135 PHE A C 1
ATOM 1085 O O . PHE A 1 135 ? -8.452 1.319 17.359 1.00 89.44 135 PHE A O 1
ATOM 1092 N N . LEU A 1 136 ? -8.943 3.390 18.057 1.00 91.25 136 LEU A N 1
ATOM 1093 C CA . LEU A 1 136 ? -9.769 2.946 19.180 1.00 91.25 136 LEU A CA 1
ATOM 1094 C C . LEU A 1 136 ? -11.025 2.233 18.686 1.00 91.25 136 LEU A C 1
ATOM 1096 O O . LEU A 1 136 ? -11.392 1.188 19.215 1.00 91.25 136 LEU A O 1
ATOM 1100 N N . ARG A 1 137 ? -11.673 2.780 17.653 1.00 93.69 137 ARG A N 1
ATOM 1101 C CA . ARG A 1 137 ? -12.872 2.174 17.057 1.00 93.69 137 ARG A CA 1
ATOM 1102 C C . ARG A 1 137 ? -12.553 1.114 16.010 1.00 93.69 137 ARG A C 1
ATOM 1104 O O . ARG A 1 137 ? -13.439 0.348 15.645 1.00 93.69 137 ARG A O 1
ATOM 1111 N N . GLY A 1 138 ? -11.319 1.096 15.516 1.00 92.12 138 GLY A N 1
ATOM 1112 C CA . GLY A 1 138 ? -10.898 0.277 14.394 1.00 92.12 138 GLY A CA 1
ATOM 1113 C C . GLY A 1 138 ? -11.606 0.648 13.101 1.00 92.12 138 GLY A C 1
ATOM 1114 O O . GLY A 1 138 ? -11.985 -0.260 12.384 1.00 92.12 138 GLY A O 1
ATOM 1115 N N . LYS A 1 139 ? -11.868 1.932 12.820 1.00 96.31 139 LYS A N 1
ATOM 1116 C CA . LYS A 1 139 ? -12.678 2.352 11.660 1.00 96.31 139 LYS A CA 1
ATOM 1117 C C . LYS A 1 139 ? -11.914 3.269 10.712 1.00 96.31 139 LYS A C 1
ATOM 1119 O O . LYS A 1 139 ? -11.326 4.257 11.149 1.00 96.31 139 LYS A O 1
ATOM 1124 N N . LEU A 1 140 ? -11.973 2.974 9.415 1.00 95.75 140 LEU A N 1
ATOM 1125 C CA . LEU A 1 140 ? -11.385 3.812 8.371 1.00 95.75 140 LEU A CA 1
ATOM 1126 C C . LEU A 1 140 ? -12.213 5.074 8.095 1.00 95.75 140 LEU A C 1
ATOM 1128 O O . LEU A 1 140 ? -13.428 5.027 7.887 1.00 95.75 140 LEU A O 1
ATOM 1132 N N . GLU A 1 141 ? -11.527 6.210 8.005 1.00 96.12 141 GLU A N 1
ATOM 1133 C CA . GLU A 1 141 ? -12.067 7.459 7.473 1.00 96.12 141 GLU A CA 1
ATOM 1134 C C . GLU A 1 141 ? -11.735 7.547 5.975 1.00 96.12 141 GLU A C 1
ATOM 1136 O O . GLU A 1 141 ? -10.783 8.210 5.575 1.00 96.12 141 GLU A O 1
ATOM 1141 N N . VAL A 1 142 ? -12.504 6.863 5.121 1.00 93.44 142 VAL A N 1
ATOM 1142 C CA . VAL A 1 142 ? -12.193 6.722 3.677 1.00 93.44 142 VAL A CA 1
ATOM 1143 C C . VAL A 1 142 ? -12.040 8.070 2.954 1.00 93.44 142 VAL A C 1
ATOM 1145 O O . VAL A 1 142 ? -11.170 8.220 2.096 1.00 93.44 142 VAL A O 1
ATOM 1148 N N . ASN A 1 143 ? -12.818 9.081 3.352 1.00 94.88 143 ASN A N 1
ATOM 1149 C CA . ASN A 1 143 ? -12.726 10.445 2.812 1.00 94.88 143 ASN A CA 1
ATOM 1150 C C . ASN A 1 143 ? -11.420 11.167 3.191 1.00 94.88 143 ASN A C 1
ATOM 1152 O O . ASN A 1 143 ? -11.112 12.219 2.639 1.00 94.88 143 ASN A O 1
ATOM 1156 N N . ASN A 1 144 ? -10.667 10.616 4.141 1.00 95.38 144 ASN A N 1
ATOM 1157 C CA . ASN A 1 144 ? -9.396 11.124 4.620 1.00 95.38 144 ASN A CA 1
ATOM 1158 C C . ASN A 1 144 ? -8.266 10.194 4.170 1.00 95.38 144 ASN A C 1
ATOM 1160 O O . ASN A 1 144 ? -7.622 9.492 4.957 1.00 95.38 144 ASN A O 1
ATOM 1164 N N . SER A 1 145 ? -8.082 10.144 2.854 1.00 95.62 145 SER A N 1
ATOM 1165 C CA . SER A 1 145 ? -7.119 9.268 2.209 1.00 95.62 145 SER A CA 1
ATOM 1166 C C . SER A 1 145 ? -6.348 9.967 1.093 1.00 95.62 145 SER A C 1
ATOM 1168 O O . SER A 1 145 ? -6.796 10.971 0.537 1.00 95.62 145 SER A O 1
ATOM 1170 N N . ARG A 1 146 ? -5.130 9.489 0.817 1.00 95.62 146 ARG A N 1
ATOM 1171 C CA . ARG A 1 146 ? -4.249 10.062 -0.208 1.00 95.62 146 ARG A CA 1
ATOM 1172 C C . ARG A 1 146 ? -3.184 9.083 -0.682 1.00 95.62 146 ARG A C 1
ATOM 1174 O O . ARG A 1 146 ? -2.678 8.279 0.098 1.00 95.62 146 ARG A O 1
ATOM 1181 N N . TRP A 1 147 ? -2.769 9.236 -1.936 1.00 94.62 147 TRP A N 1
ATOM 1182 C CA . TRP A 1 147 ? -1.554 8.608 -2.452 1.00 94.62 147 TRP A CA 1
ATOM 1183 C C . TRP A 1 147 ? -0.306 9.341 -1.953 1.00 94.62 147 TRP A C 1
ATOM 1185 O O . TRP A 1 147 ? -0.254 10.572 -1.956 1.00 94.62 147 TRP A O 1
ATOM 1195 N N . ILE A 1 148 ? 0.699 8.579 -1.532 1.00 90.75 148 ILE A N 1
ATOM 1196 C CA . ILE A 1 148 ? 1.986 9.060 -1.033 1.00 90.75 148 ILE A CA 1
ATOM 1197 C C . ILE A 1 148 ? 3.081 8.305 -1.782 1.00 90.75 148 ILE A C 1
ATOM 1199 O O . ILE A 1 148 ? 3.017 7.085 -1.911 1.00 90.75 148 ILE A O 1
ATOM 1203 N N . SER A 1 149 ? 4.083 9.027 -2.269 1.00 87.62 149 SER A N 1
ATOM 1204 C CA . SER A 1 149 ? 5.327 8.468 -2.800 1.00 87.62 149 SER A CA 1
ATOM 1205 C C . SER A 1 149 ? 6.468 8.785 -1.839 1.00 87.62 149 SER A C 1
ATOM 1207 O O . SER A 1 149 ? 6.360 9.714 -1.033 1.00 87.62 149 SER A O 1
ATOM 1209 N N . ALA A 1 150 ? 7.594 8.082 -1.959 1.00 78.81 150 ALA A N 1
ATOM 1210 C CA . ALA A 1 150 ? 8.825 8.541 -1.327 1.00 78.81 150 ALA A CA 1
ATOM 1211 C C . ALA A 1 150 ? 9.093 9.987 -1.778 1.00 78.81 150 ALA A C 1
ATOM 1213 O O . ALA A 1 150 ? 9.007 10.302 -2.973 1.00 78.81 150 ALA A O 1
ATOM 1214 N N . SER A 1 151 ? 9.375 10.883 -0.829 1.00 59.62 151 SER A N 1
ATOM 1215 C CA . SER A 1 151 ? 9.805 12.233 -1.178 1.00 59.62 151 SER A CA 1
ATOM 1216 C C . SER A 1 151 ? 11.160 12.103 -1.859 1.00 59.62 151 SER A C 1
ATOM 1218 O O . SER A 1 151 ? 12.149 11.746 -1.220 1.00 59.62 151 SER A O 1
ATOM 1220 N N . LEU A 1 152 ? 11.214 12.383 -3.161 1.00 52.22 152 LEU A N 1
ATOM 1221 C CA . LEU A 1 152 ? 12.465 12.683 -3.847 1.00 52.22 152 LEU A CA 1
ATOM 1222 C C . LEU A 1 152 ? 12.943 14.031 -3.299 1.00 52.22 152 LEU A C 1
ATOM 1224 O O . LEU A 1 152 ? 12.776 15.060 -3.953 1.00 52.22 152 LEU A O 1
ATOM 1228 N N . ASN A 1 153 ? 13.453 14.056 -2.067 1.00 37.03 153 ASN A N 1
ATOM 1229 C CA . ASN A 1 153 ? 14.083 15.246 -1.525 1.00 37.03 153 ASN A CA 1
ATOM 1230 C C . ASN A 1 153 ? 15.180 15.646 -2.515 1.00 37.03 153 ASN A C 1
ATOM 1232 O O . ASN A 1 153 ? 16.124 14.899 -2.761 1.00 37.03 153 ASN A O 1
ATOM 1236 N N . SER A 1 154 ? 15.029 16.823 -3.110 1.00 35.12 154 SER A N 1
ATOM 1237 C CA . SER A 1 154 ? 15.929 17.440 -4.082 1.00 35.12 154 SER A CA 1
ATOM 1238 C C . SER A 1 154 ? 17.256 17.883 -3.444 1.00 35.12 154 SER A C 1
ATOM 1240 O O . SER A 1 154 ? 17.666 19.033 -3.586 1.00 35.12 154 SER A O 1
ATOM 1242 N N . LYS A 1 155 ? 17.909 17.003 -2.673 1.00 31.89 155 LYS A N 1
ATOM 1243 C CA . LYS A 1 155 ? 19.185 17.282 -1.997 1.00 31.89 155 LYS A CA 1
ATOM 1244 C C . LYS A 1 155 ? 20.096 16.067 -1.777 1.00 31.89 155 LYS A C 1
ATOM 1246 O O . LYS A 1 155 ? 21.060 16.177 -1.030 1.00 31.89 155 LYS A O 1
ATOM 1251 N N . GLU A 1 156 ? 19.839 14.957 -2.463 1.00 33.50 156 GLU A N 1
ATOM 1252 C CA . GLU A 1 156 ? 20.808 13.862 -2.632 1.00 33.50 156 GLU A CA 1
ATOM 1253 C C . GLU A 1 156 ? 21.205 13.721 -4.107 1.00 33.50 156 GLU A C 1
ATOM 1255 O O . GLU A 1 156 ? 21.257 12.641 -4.679 1.00 33.50 156 GLU A O 1
ATOM 1260 N N . GLU A 1 157 ? 21.518 14.848 -4.742 1.00 31.23 157 GLU A N 1
ATOM 1261 C CA . GLU A 1 157 ? 22.577 14.852 -5.746 1.00 31.23 157 GLU A CA 1
ATOM 1262 C C . GLU A 1 157 ? 23.874 15.096 -4.971 1.00 31.23 157 GLU A C 1
ATOM 1264 O O . GLU A 1 157 ? 24.327 16.227 -4.786 1.00 31.23 157 GLU A O 1
ATOM 1269 N N . MET A 1 158 ? 24.413 14.029 -4.381 1.00 25.69 158 MET A N 1
ATOM 1270 C CA . MET A 1 158 ? 25.726 14.090 -3.757 1.00 25.69 158 MET A CA 1
ATOM 1271 C C . MET A 1 158 ? 26.753 13.985 -4.884 1.00 25.69 158 MET A C 1
ATOM 1273 O O . MET A 1 158 ? 27.199 12.903 -5.253 1.00 25.69 158 MET A O 1
ATOM 1277 N N . ALA A 1 159 ? 27.101 15.139 -5.458 1.00 28.91 159 ALA A N 1
ATOM 1278 C CA . ALA A 1 159 ? 28.374 15.294 -6.147 1.00 28.91 159 ALA A CA 1
ATOM 1279 C C . ALA A 1 159 ? 29.497 14.779 -5.218 1.00 28.91 159 ALA A C 1
ATOM 1281 O O . ALA A 1 159 ? 29.407 14.969 -3.995 1.00 28.91 159 ALA A O 1
ATOM 1282 N N . PRO A 1 160 ? 30.526 14.108 -5.762 1.00 28.55 160 PRO A N 1
ATOM 1283 C CA . PRO A 1 160 ? 31.481 13.347 -4.972 1.00 28.55 160 PRO A CA 1
ATOM 1284 C C . PRO A 1 160 ? 32.223 14.287 -4.022 1.00 28.55 160 PRO A C 1
ATOM 1286 O O . PRO A 1 160 ? 32.964 15.172 -4.445 1.00 28.55 160 PRO A O 1
ATOM 1289 N N . LYS A 1 161 ? 32.008 14.106 -2.718 1.00 27.09 161 LYS A N 1
ATOM 1290 C CA . LYS A 1 161 ? 32.910 14.645 -1.706 1.00 27.09 161 LYS A CA 1
ATOM 1291 C C . LYS A 1 161 ? 33.911 13.556 -1.376 1.00 27.09 161 LYS A C 1
ATOM 1293 O O . LYS A 1 161 ? 33.599 12.627 -0.636 1.00 27.09 161 LYS A O 1
ATOM 1298 N N . ASP A 1 162 ? 35.102 13.708 -1.939 1.00 33.38 162 ASP A N 1
ATOM 1299 C CA . ASP A 1 162 ? 36.316 13.062 -1.464 1.00 33.38 162 ASP A CA 1
ATOM 1300 C C . ASP A 1 162 ? 36.422 13.221 0.055 1.00 33.38 162 ASP A C 1
ATOM 1302 O O . ASP A 1 162 ? 36.719 14.306 0.547 1.00 33.38 162 ASP A O 1
ATOM 1306 N N . PHE A 1 163 ? 36.198 12.140 0.802 1.00 29.61 163 PHE A N 1
ATOM 1307 C CA . PHE A 1 163 ? 36.717 11.994 2.157 1.00 29.61 163 PHE A CA 1
ATOM 1308 C C . PHE A 1 163 ? 37.211 10.565 2.363 1.00 29.61 163 PHE A C 1
ATOM 1310 O O . PHE A 1 163 ? 36.480 9.605 2.593 1.00 29.61 163 PHE A O 1
ATOM 1317 N N . THR A 1 164 ? 38.527 10.468 2.262 1.00 33.88 164 THR A N 1
ATOM 1318 C CA . THR A 1 164 ? 39.379 9.396 2.745 1.00 33.88 164 THR A CA 1
ATOM 1319 C C . THR A 1 164 ? 39.111 9.104 4.226 1.00 33.88 164 THR A C 1
ATOM 1321 O O . THR A 1 164 ? 39.390 9.936 5.080 1.00 33.88 164 THR A O 1
ATOM 1324 N N . SER A 1 165 ? 38.605 7.909 4.555 1.00 27.48 165 SER A N 1
ATOM 1325 C CA . SER A 1 165 ? 39.039 7.080 5.706 1.00 27.48 165 SER A CA 1
ATOM 1326 C C . SER A 1 165 ? 38.115 5.869 5.933 1.00 27.48 165 SER A C 1
ATOM 1328 O O . SER A 1 165 ? 37.081 5.928 6.578 1.00 27.48 165 SER A O 1
ATOM 1330 N N . LYS A 1 166 ? 38.544 4.745 5.347 1.00 40.56 166 LYS A N 1
ATOM 1331 C CA . LYS A 1 166 ? 38.403 3.329 5.746 1.00 40.56 166 LYS A CA 1
ATOM 1332 C C . LYS A 1 166 ? 37.324 2.962 6.795 1.00 40.56 166 LYS A C 1
ATOM 1334 O O . LYS A 1 166 ? 37.451 3.299 7.966 1.00 40.56 166 LYS A O 1
ATOM 1339 N N . LYS A 1 167 ? 36.436 2.049 6.359 1.00 31.80 167 LYS A N 1
ATOM 1340 C CA . LYS A 1 167 ? 35.334 1.335 7.053 1.00 31.80 167 LYS A CA 1
ATOM 1341 C C . LYS A 1 167 ? 33.965 2.028 7.058 1.00 31.80 167 LYS A C 1
ATOM 1343 O O . LYS A 1 167 ? 33.366 2.244 8.103 1.00 31.80 167 LYS A O 1
ATOM 1348 N N . ALA A 1 168 ? 33.404 2.201 5.867 1.00 24.56 168 ALA A N 1
ATOM 1349 C CA . ALA A 1 168 ? 31.976 1.998 5.658 1.00 24.56 168 ALA A CA 1
ATOM 1350 C C . ALA A 1 168 ? 31.855 0.861 4.642 1.00 24.56 168 ALA A C 1
ATOM 1352 O O . ALA A 1 168 ? 32.428 0.938 3.558 1.00 24.56 168 ALA A O 1
ATOM 1353 N N . ILE A 1 169 ? 31.214 -0.234 5.041 1.00 25.55 169 ILE A N 1
ATOM 1354 C CA . ILE A 1 169 ? 30.793 -1.278 4.111 1.00 25.55 169 ILE A CA 1
ATOM 1355 C C . ILE A 1 169 ? 29.852 -0.576 3.133 1.00 25.55 169 ILE A C 1
ATOM 1357 O O . ILE A 1 169 ? 28.822 -0.045 3.547 1.00 25.55 169 ILE A O 1
ATOM 1361 N N . GLU A 1 170 ? 30.298 -0.475 1.883 1.00 29.16 170 GLU A N 1
ATOM 1362 C CA . GLU A 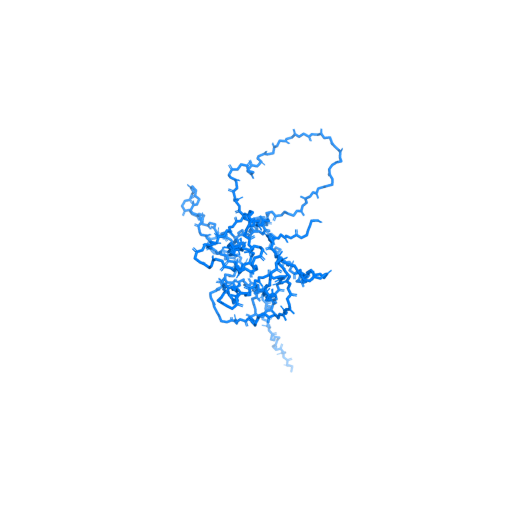1 170 ? 29.589 0.115 0.751 1.00 29.16 170 GLU A CA 1
ATOM 1363 C C . GLU A 1 170 ? 28.139 -0.382 0.726 1.00 29.16 170 GLU A C 1
ATOM 1365 O O . GLU A 1 170 ? 27.855 -1.511 0.331 1.00 29.16 170 GLU A O 1
ATOM 1370 N N . SER A 1 171 ? 27.214 0.472 1.171 1.00 27.00 171 SER A N 1
ATOM 1371 C CA . SER A 1 171 ? 25.781 0.316 0.932 1.00 27.00 171 SER A CA 1
ATOM 1372 C C . SER A 1 171 ? 25.515 0.598 -0.542 1.00 27.00 171 SER A C 1
ATOM 1374 O O . SER A 1 171 ? 25.198 1.720 -0.930 1.00 27.00 171 SER A O 1
ATOM 1376 N N . GLN A 1 172 ? 25.690 -0.421 -1.379 1.00 32.75 172 GLN A N 1
ATOM 1377 C CA . GLN A 1 172 ? 25.183 -0.424 -2.745 1.00 32.75 172 GLN A CA 1
ATOM 1378 C C . GLN A 1 172 ? 23.781 -1.039 -2.767 1.00 32.75 172 GLN A C 1
ATOM 1380 O O . GLN A 1 172 ? 23.628 -2.242 -2.931 1.00 32.75 172 GLN A O 1
ATOM 1385 N N . THR A 1 173 ? 22.763 -0.191 -2.654 1.00 32.91 173 THR A N 1
ATOM 1386 C CA . THR A 1 173 ? 21.404 -0.441 -3.171 1.00 32.91 173 THR A CA 1
ATOM 1387 C C . THR A 1 173 ? 20.827 0.920 -3.578 1.00 32.91 173 THR A C 1
ATOM 1389 O O . THR A 1 173 ? 20.161 1.583 -2.793 1.00 32.91 173 THR A O 1
ATOM 1392 N N . SER A 1 174 ? 21.373 1.556 -4.618 1.00 34.22 174 SER A N 1
ATOM 1393 C CA . SER A 1 174 ? 21.105 1.368 -6.055 1.00 34.22 174 SER A CA 1
ATOM 1394 C C . SER A 1 174 ? 19.958 2.253 -6.555 1.00 34.22 174 SER A C 1
ATOM 1396 O O . SER A 1 174 ? 18.840 1.796 -6.781 1.00 34.22 174 SER A O 1
ATOM 1398 N N . ALA A 1 175 ? 20.281 3.520 -6.840 1.00 35.00 175 ALA A N 1
ATOM 1399 C CA . ALA A 1 175 ? 19.737 4.135 -8.041 1.00 35.00 175 ALA A CA 1
ATOM 1400 C C . ALA A 1 175 ? 20.212 3.259 -9.208 1.00 35.00 175 ALA A C 1
ATOM 1402 O O . ALA A 1 175 ? 21.389 3.287 -9.559 1.00 35.00 175 ALA A O 1
ATOM 1403 N N . LEU A 1 176 ? 19.337 2.411 -9.749 1.00 41.12 176 LEU A N 1
ATOM 1404 C CA . LEU A 1 176 ? 19.661 1.661 -10.957 1.00 41.12 176 LEU A CA 1
ATOM 1405 C C . LEU A 1 176 ? 19.607 2.664 -12.118 1.00 41.12 176 LEU A C 1
ATOM 1407 O O . LEU A 1 176 ? 18.573 2.849 -12.757 1.00 41.12 176 LEU A O 1
ATOM 1411 N N . SER A 1 177 ? 20.694 3.407 -12.326 1.00 40.84 177 SER A N 1
ATOM 1412 C CA . SER A 1 177 ? 20.950 4.031 -13.616 1.00 40.84 177 SER A CA 1
ATOM 1413 C C . SER A 1 177 ? 21.371 2.914 -14.556 1.00 40.84 177 SER A C 1
ATOM 1415 O O . SER A 1 177 ? 22.432 2.317 -14.383 1.00 40.84 177 SER A O 1
ATOM 1417 N N . ILE A 1 178 ? 20.522 2.610 -15.532 1.00 47.09 178 ILE A N 1
ATOM 1418 C CA . ILE A 1 178 ? 20.954 1.893 -16.728 1.00 47.09 178 ILE A CA 1
ATOM 1419 C C . ILE A 1 178 ? 21.707 2.935 -17.556 1.00 47.09 178 ILE A C 1
ATOM 1421 O O . ILE A 1 178 ? 21.144 3.570 -18.431 1.00 47.09 178 ILE A O 1
ATOM 1425 N N . ASP A 1 179 ? 22.935 3.225 -17.159 1.00 38.75 179 ASP A N 1
ATOM 1426 C CA . ASP A 1 179 ? 23.866 4.045 -17.920 1.00 38.75 179 ASP A CA 1
ATOM 1427 C C . ASP A 1 179 ? 25.216 3.328 -17.816 1.00 38.75 179 ASP A C 1
ATOM 1429 O O . ASP A 1 179 ? 25.515 2.738 -16.778 1.00 38.75 179 ASP A O 1
ATOM 1433 N N . ASP A 1 180 ? 25.969 3.291 -18.910 1.00 40.31 180 ASP A N 1
ATOM 1434 C CA . ASP A 1 180 ? 27.169 2.466 -19.148 1.00 40.31 180 ASP A CA 1
ATOM 1435 C C . ASP A 1 180 ? 26.942 1.003 -19.570 1.00 40.31 180 ASP A C 1
ATOM 1437 O O . ASP A 1 180 ? 27.418 0.053 -18.947 1.00 40.31 180 ASP A O 1
ATOM 1441 N N . GLY A 1 181 ? 26.283 0.802 -20.719 1.00 41.38 181 GLY A N 1
ATOM 1442 C CA . GLY A 1 181 ? 26.584 -0.299 -21.659 1.00 41.38 181 GLY A CA 1
ATOM 1443 C C . GLY A 1 181 ? 26.372 -1.746 -21.177 1.00 41.38 181 GLY A C 1
ATOM 1444 O O . GLY A 1 181 ? 26.581 -2.693 -21.940 1.00 41.38 181 GLY A O 1
ATOM 1445 N N . ARG A 1 182 ? 25.931 -1.943 -19.937 1.00 36.97 182 ARG A N 1
ATOM 1446 C CA . ARG A 1 182 ? 25.620 -3.228 -19.314 1.00 36.97 182 ARG A CA 1
ATOM 1447 C C . ARG A 1 182 ? 24.185 -3.169 -18.812 1.00 36.97 182 ARG A C 1
ATOM 1449 O O . ARG A 1 182 ? 23.925 -2.866 -17.653 1.00 36.97 182 ARG A O 1
ATOM 1456 N N . SER A 1 183 ? 23.251 -3.486 -19.708 1.00 38.12 183 SER A N 1
ATOM 1457 C CA . SER A 1 183 ? 21.854 -3.749 -19.356 1.00 38.12 183 SER A CA 1
ATOM 1458 C C . SER A 1 183 ? 21.813 -4.935 -18.392 1.00 38.12 183 SER A C 1
ATOM 1460 O O . SER A 1 183 ? 21.886 -6.096 -18.796 1.00 38.12 183 SER A O 1
ATOM 1462 N N . THR A 1 184 ? 21.784 -4.636 -17.097 1.00 40.91 184 THR A N 1
ATOM 1463 C CA . THR A 1 184 ? 21.572 -5.640 -16.062 1.00 40.91 184 THR A CA 1
ATOM 1464 C C . THR A 1 184 ? 20.082 -5.664 -15.805 1.00 40.91 184 THR A C 1
ATOM 1466 O O . THR A 1 184 ? 19.519 -4.733 -15.238 1.00 40.91 184 THR A O 1
ATOM 1469 N N . VAL A 1 185 ? 19.432 -6.719 -16.282 1.00 44.78 185 VAL A N 1
ATOM 1470 C CA . VAL A 1 185 ? 18.052 -7.020 -15.919 1.00 44.78 185 VAL A CA 1
ATOM 1471 C C . VAL A 1 185 ? 17.986 -7.153 -14.390 1.00 44.78 185 VAL A C 1
ATOM 1473 O O . VAL A 1 185 ? 18.662 -8.035 -13.851 1.00 44.78 185 VAL A O 1
ATOM 1476 N N . PRO A 1 186 ? 17.216 -6.310 -13.675 1.00 44.00 186 PRO A N 1
ATOM 1477 C CA . PRO A 1 186 ? 17.097 -6.439 -12.233 1.00 44.00 186 PRO A CA 1
ATOM 1478 C C . PRO A 1 186 ? 16.425 -7.773 -11.894 1.00 44.00 186 PRO A C 1
ATOM 1480 O O . PRO A 1 186 ? 15.400 -8.145 -12.472 1.00 44.00 186 PRO A O 1
ATOM 1483 N N . PHE A 1 187 ? 17.022 -8.504 -10.957 1.00 44.00 187 PHE A N 1
ATOM 1484 C CA . PHE A 1 187 ? 16.412 -9.691 -10.376 1.00 44.00 187 PHE A CA 1
ATOM 1485 C C . PHE A 1 187 ? 15.475 -9.259 -9.243 1.00 44.00 187 PHE A C 1
ATOM 1487 O O . PHE A 1 187 ? 15.913 -8.620 -8.290 1.00 44.00 187 PHE A O 1
ATOM 1494 N N . PHE A 1 188 ? 14.192 -9.603 -9.352 1.00 50.31 188 PHE A N 1
ATOM 1495 C CA . PHE A 1 188 ? 13.208 -9.400 -8.290 1.00 50.31 188 PHE A CA 1
ATOM 1496 C C . PHE A 1 188 ? 13.021 -10.718 -7.532 1.00 50.31 188 PHE A C 1
ATOM 1498 O O . PHE A 1 188 ? 12.390 -11.638 -8.053 1.00 50.31 188 PHE A O 1
ATOM 1505 N N . ASP A 1 189 ? 13.569 -10.807 -6.317 1.00 43.81 189 ASP A N 1
ATOM 1506 C CA . ASP A 1 189 ? 13.230 -11.870 -5.363 1.00 43.81 189 ASP A CA 1
ATOM 1507 C C . ASP A 1 189 ? 11.953 -11.448 -4.625 1.00 43.81 189 ASP A C 1
ATOM 1509 O O . ASP A 1 189 ? 11.973 -10.550 -3.781 1.00 43.81 189 ASP A O 1
ATOM 1513 N N . GLY A 1 190 ? 10.814 -12.022 -5.012 1.00 49.28 190 GLY A N 1
ATOM 1514 C CA . GLY A 1 190 ? 9.521 -11.742 -4.394 1.00 49.28 190 GLY A CA 1
ATOM 1515 C C . GLY A 1 190 ? 9.423 -12.440 -3.045 1.00 49.28 190 GLY A C 1
ATOM 1516 O O . GLY A 1 190 ? 8.836 -13.513 -2.956 1.00 49.28 190 GLY A O 1
ATOM 1517 N N . ARG A 1 191 ? 10.018 -11.858 -2.003 1.00 55.50 191 ARG A N 1
ATOM 1518 C CA . ARG A 1 191 ? 9.785 -12.313 -0.630 1.00 55.50 191 ARG A CA 1
ATOM 1519 C C . ARG A 1 191 ? 8.494 -11.706 -0.107 1.00 55.50 191 ARG A C 1
ATOM 1521 O O . ARG A 1 191 ? 8.251 -10.513 -0.286 1.00 55.50 191 ARG A O 1
ATOM 1528 N N . ASP A 1 192 ? 7.690 -12.537 0.538 1.00 59.28 192 ASP A N 1
ATOM 1529 C CA . ASP A 1 192 ? 6.460 -12.099 1.180 1.00 59.28 192 ASP A CA 1
ATOM 1530 C C . ASP A 1 192 ? 6.810 -11.211 2.382 1.00 59.28 192 ASP A C 1
ATOM 1532 O O . ASP A 1 192 ? 7.562 -11.619 3.271 1.00 59.28 192 ASP A O 1
ATOM 1536 N N . LEU A 1 193 ? 6.285 -9.984 2.400 1.00 62.81 193 LEU A N 1
ATOM 1537 C CA . LEU A 1 193 ? 6.316 -9.136 3.585 1.00 62.81 193 LEU A CA 1
A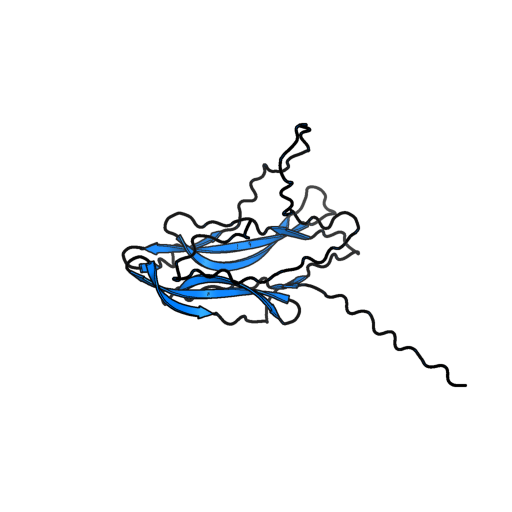TOM 1538 C C . LEU A 1 193 ? 4.980 -9.304 4.307 1.00 62.81 193 LEU A C 1
ATOM 1540 O O . LEU A 1 193 ? 3.995 -8.653 3.959 1.00 62.81 193 LEU A O 1
ATOM 1544 N N . GLU A 1 194 ? 4.956 -10.197 5.291 1.00 65.44 194 GLU A N 1
ATOM 1545 C CA . GLU A 1 194 ? 3.810 -10.441 6.165 1.00 65.44 194 GLU A CA 1
ATOM 1546 C C . GLU A 1 194 ? 4.250 -10.354 7.630 1.00 65.44 194 GLU A C 1
ATOM 1548 O O . GLU A 1 194 ? 5.342 -10.797 7.996 1.00 65.44 194 GLU A O 1
ATOM 1553 N N . PHE A 1 195 ? 3.390 -9.799 8.482 1.00 58.78 195 PHE A N 1
ATOM 1554 C CA . PHE A 1 195 ? 3.584 -9.836 9.929 1.00 58.78 195 PHE A CA 1
ATOM 1555 C C . PHE A 1 195 ? 2.872 -11.051 10.532 1.00 58.78 195 PHE A C 1
ATOM 1557 O O . PHE A 1 195 ? 1.744 -11.372 10.160 1.00 58.78 195 PHE A O 1
ATOM 1564 N N . SER A 1 196 ? 3.523 -11.706 11.496 1.00 70.38 196 SER A N 1
ATOM 1565 C CA . SER A 1 196 ? 2.926 -12.757 12.324 1.00 70.38 196 SER A CA 1
ATOM 1566 C C . SER A 1 196 ? 3.103 -12.391 13.806 1.00 70.38 196 SER A C 1
ATOM 1568 O O . SER A 1 196 ? 4.223 -12.503 14.310 1.00 70.38 196 SER A O 1
ATOM 1570 N N . PRO A 1 197 ? 2.041 -11.968 14.520 1.00 76.38 197 PRO A N 1
ATOM 1571 C CA . PRO A 1 197 ? 0.653 -11.854 14.055 1.00 76.38 197 PRO A CA 1
ATOM 1572 C C . PRO A 1 197 ? 0.453 -10.704 13.043 1.00 76.38 197 PRO A C 1
ATOM 1574 O O . PRO A 1 197 ? 1.238 -9.753 13.057 1.00 76.38 197 PRO A O 1
ATOM 1577 N N . 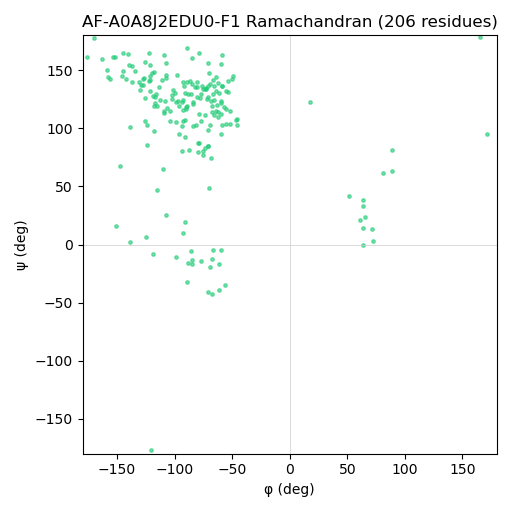PRO A 1 198 ? -0.582 -10.760 12.178 1.00 81.56 198 PRO A N 1
ATOM 1578 C CA . PRO A 1 198 ? -0.867 -9.689 11.226 1.00 81.56 198 PRO A CA 1
ATOM 1579 C C . PRO A 1 198 ? -1.112 -8.355 11.930 1.00 81.56 198 PRO A C 1
ATOM 1581 O O . PRO A 1 198 ? -1.836 -8.293 12.923 1.00 81.56 198 PRO A O 1
ATOM 1584 N N . ALA A 1 199 ? -0.535 -7.285 11.389 1.00 82.06 199 ALA A N 1
ATOM 1585 C CA . ALA A 1 199 ? -0.640 -5.939 11.935 1.00 82.06 199 ALA A CA 1
ATOM 1586 C C . ALA A 1 199 ? -0.821 -4.907 10.808 1.00 82.06 199 ALA A C 1
ATOM 1588 O O . ALA A 1 199 ? -0.387 -5.157 9.677 1.00 82.06 199 ALA A O 1
ATOM 1589 N N . PRO A 1 200 ? -1.436 -3.744 11.091 1.00 82.31 200 PRO A N 1
ATOM 1590 C CA . PRO A 1 200 ? -1.532 -2.655 10.126 1.00 82.31 200 PRO A CA 1
ATOM 1591 C C . PRO A 1 200 ? -0.161 -2.217 9.599 1.00 82.31 200 PRO A C 1
ATOM 1593 O O . PRO A 1 200 ? 0.755 -1.951 10.380 1.00 82.31 200 PRO A O 1
ATOM 1596 N N . LEU A 1 201 ? -0.029 -2.070 8.278 1.00 83.44 201 LEU A N 1
ATOM 1597 C CA . LEU A 1 201 ? 1.170 -1.471 7.695 1.00 83.44 201 LEU A CA 1
ATOM 1598 C C . LEU A 1 201 ? 1.122 0.054 7.834 1.00 83.44 201 LEU A C 1
ATOM 1600 O O . LEU A 1 201 ? 0.182 0.700 7.366 1.00 83.44 201 LEU A O 1
ATOM 1604 N N . GLN A 1 202 ? 2.174 0.636 8.415 1.00 84.19 202 GLN A N 1
ATOM 1605 C CA . GLN A 1 202 ? 2.404 2.086 8.399 1.00 84.19 202 GLN A CA 1
ATOM 1606 C C . GLN A 1 202 ? 3.204 2.527 7.165 1.00 84.19 202 GLN A C 1
ATOM 1608 O O . GLN A 1 202 ? 3.234 3.702 6.829 1.00 84.19 202 GLN A O 1
ATOM 1613 N N . GLY A 1 203 ? 3.861 1.615 6.458 1.00 77.06 203 GLY A N 1
ATOM 1614 C CA . GLY A 1 203 ? 4.672 1.964 5.300 1.00 77.06 203 GLY A CA 1
ATOM 1615 C C . GLY A 1 203 ? 5.129 0.744 4.525 1.00 77.06 203 GLY A C 1
ATOM 1616 O O . GLY A 1 203 ? 4.859 -0.391 4.916 1.00 77.06 203 GLY A O 1
ATOM 1617 N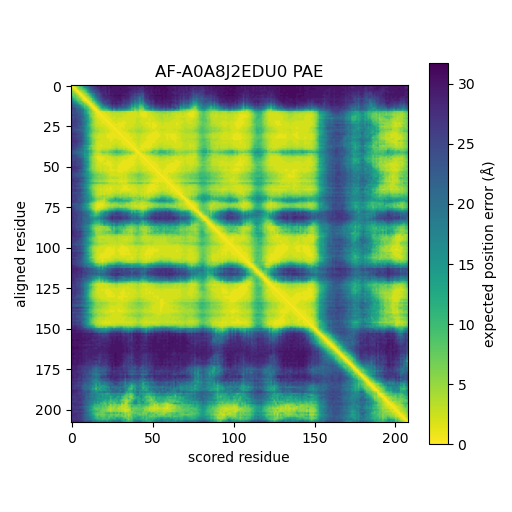 N . LEU A 1 204 ? 5.826 1.003 3.425 1.00 78.25 204 LEU A N 1
ATOM 1618 C CA . LEU A 1 204 ? 6.483 -0.013 2.621 1.00 78.25 204 LEU A CA 1
ATOM 1619 C C . LEU A 1 204 ? 7.933 0.388 2.377 1.00 78.25 204 LEU A C 1
ATOM 1621 O O . LEU A 1 204 ? 8.212 1.538 2.048 1.00 78.25 204 LEU A O 1
ATOM 1625 N N . GLY A 1 205 ? 8.832 -0.576 2.499 1.00 68.81 205 GLY A N 1
ATOM 1626 C CA . GLY A 1 205 ? 10.249 -0.417 2.217 1.00 68.81 205 GLY A CA 1
ATOM 1627 C C . GLY A 1 205 ? 10.857 -1.754 1.832 1.00 68.81 205 GLY A C 1
ATOM 1628 O O . GLY A 1 205 ? 10.269 -2.808 2.094 1.00 68.81 205 GLY A O 1
ATOM 1629 N N . LEU A 1 206 ? 12.020 -1.714 1.192 1.00 63.41 206 LEU A N 1
ATOM 1630 C CA . LEU A 1 206 ? 12.797 -2.922 0.936 1.00 63.41 206 LEU A CA 1
ATOM 1631 C C . LEU A 1 206 ? 13.702 -3.213 2.145 1.00 63.41 206 LEU A C 1
ATOM 1633 O O . LEU A 1 206 ? 14.237 -2.273 2.738 1.00 63.41 206 LEU A O 1
ATOM 1637 N N . PRO A 1 207 ? 13.874 -4.490 2.538 1.00 52.94 207 PRO A N 1
ATOM 1638 C CA . PRO A 1 207 ? 14.771 -4.848 3.632 1.00 52.94 207 PRO A CA 1
ATOM 1639 C C . PRO A 1 207 ? 16.205 -4.391 3.320 1.00 52.94 207 PRO A C 1
ATOM 1641 O O . PRO A 1 207 ? 16.671 -4.552 2.190 1.00 52.94 207 PRO A O 1
ATOM 1644 N N . ARG A 1 208 ? 16.871 -3.808 4.323 1.00 44.00 208 ARG A N 1
ATOM 1645 C CA . ARG A 1 208 ? 18.256 -3.314 4.263 1.00 44.00 208 ARG A CA 1
ATOM 1646 C C . ARG A 1 208 ? 19.237 -4.325 4.840 1.00 44.00 208 ARG A C 1
ATOM 1648 O O . ARG A 1 208 ? 18.837 -5.036 5.791 1.00 44.00 208 ARG A 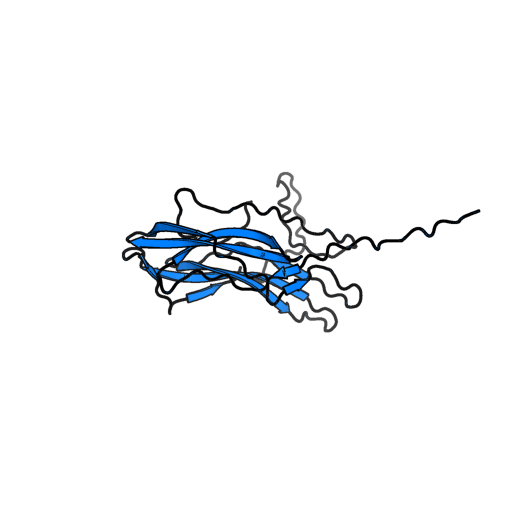O 1
#